Protein AF-A0AA36J8H5-F1 (afdb_monomer_lite)

Secondary structure (DSSP, 8-state):
------TT----SHHHHHHHHHHHHHHHHHHHHHHHHHHHHHHHHHTTHHHHHHHHHHHHHHHHTT--HHHHHHHHHHH-SS-SSEE-HHHHHHHHHHTT----HHHHHHHHHHH-SS--SSEEHHHHHHHH-HHHHHHHHHHHHHHHHHHHHHHHHHHHHHHHHHHHGGGS----PPP-----

InterPro domains:
  IPR002048 EF-hand domain [PF13499] (71-130)
  IPR002048 EF-hand domain [PS50222] (67-102)
  IPR002048 EF-hand domain [PS50222] (103-138)
  IPR002048 EF-hand domain [SM00054] (71-99)
  IPR002048 EF-hand domain [SM00054] (107-135)
  IPR002048 EF-hand domain [cd00051] (71-132)
  IPR011992 EF-hand domain pair [SSF47473] (70-133)
  IPR013099 Potassium channel domain [PF07885] (1-41)
  IPR018247 EF-Hand 1, calcium-binding site [PS00018] (116-128)
  IPR028325 Voltage-gated potassium channel [PTHR11537] (1-49)

Foldseek 3Di:
DPPPDPVPDDDPDPVVVVVVVVVVVVVVVVVCPVVVVVVVVVVVVVVCVLLVVLLVLVLVLCVVVVPDLVNVVVLQVVLPPVPPQWAALVSQVVSCVVSVSPDDPVSSVSNQVSLPPPPPRIHHSLSVCCSNPVPVCVVVVVVVVVVVVVVVVVVVVVVVVVVVVVVVVVPPPPDDDDDDDDDD

Organism: NCBI:txid2562239

Radius of gyration: 35.6 Å; chains: 1; bounding box: 58×70×131 Å

pLDDT: mean 78.44, std 10.78, range [48.62, 92.94]

Structure (mmCIF, N/CA/C/O backbone):
data_AF-A0AA36J8H5-F1
#
_entry.id   AF-A0AA36J8H5-F1
#
loop_
_atom_site.group_PDB
_atom_site.id
_atom_site.type_symbol
_atom_site.label_atom_id
_atom_site.label_alt_id
_atom_site.label_comp_id
_atom_site.label_asym_id
_atom_site.label_entity_id
_atom_site.label_seq_id
_atom_site.pdbx_PDB_ins_code
_atom_site.Cartn_x
_atom_site.Cartn_y
_atom_site.Cartn_z
_atom_site.occupancy
_atom_site.B_iso_or_equiv
_atom_site.auth_seq_id
_atom_site.auth_comp_id
_atom_site.auth_asym_id
_atom_site.auth_atom_id
_atom_site.pdbx_PDB_model_num
ATOM 1 N N . MET A 1 1 ? 20.822 10.492 -32.073 1.00 53.84 1 MET A N 1
ATOM 2 C CA . MET A 1 1 ? 20.488 9.780 -33.322 1.00 53.84 1 MET A CA 1
ATOM 3 C C . MET A 1 1 ? 19.054 9.295 -33.230 1.00 53.84 1 MET A C 1
ATOM 5 O O . MET A 1 1 ? 18.809 8.238 -32.669 1.00 53.84 1 MET A O 1
ATOM 9 N N . THR A 1 2 ? 18.095 10.079 -33.715 1.00 48.62 2 THR A N 1
ATOM 10 C CA . THR A 1 2 ? 16.806 9.511 -34.112 1.00 48.62 2 THR A CA 1
ATOM 11 C C . THR A 1 2 ? 17.078 8.820 -35.443 1.00 48.62 2 THR A C 1
ATOM 13 O O . THR A 1 2 ? 17.560 9.449 -36.380 1.00 48.62 2 THR A O 1
ATOM 16 N N . THR A 1 3 ? 16.890 7.508 -35.517 1.00 56.59 3 THR A N 1
ATOM 17 C CA . THR A 1 3 ? 17.157 6.675 -36.703 1.00 56.59 3 THR A CA 1
ATOM 18 C C . THR A 1 3 ? 16.138 6.917 -37.823 1.00 56.59 3 THR A C 1
ATOM 20 O O . THR A 1 3 ? 15.682 5.988 -38.482 1.00 56.59 3 THR A O 1
ATOM 23 N N . VAL A 1 4 ? 15.758 8.174 -38.049 1.00 53.22 4 VAL A N 1
ATOM 24 C CA . VAL A 1 4 ? 14.990 8.588 -39.218 1.00 53.22 4 VAL A CA 1
ATOM 25 C C . VAL A 1 4 ? 16.007 8.734 -40.346 1.00 53.22 4 VAL A C 1
ATOM 27 O O . VAL A 1 4 ? 16.662 9.763 -40.497 1.00 53.22 4 VAL A O 1
ATOM 30 N N . GLY A 1 5 ? 16.251 7.620 -41.034 1.00 59.31 5 GLY A N 1
ATOM 31 C CA . GLY A 1 5 ? 17.253 7.515 -42.084 1.00 59.31 5 GLY A CA 1
ATOM 32 C C . GLY A 1 5 ? 16.836 8.275 -43.336 1.00 59.31 5 GLY A C 1
ATOM 33 O O . GLY A 1 5 ? 15.801 7.980 -43.925 1.00 59.31 5 GLY A O 1
ATOM 34 N N . TYR A 1 6 ? 17.681 9.198 -43.783 1.00 59.31 6 TYR A N 1
ATOM 35 C CA . TYR A 1 6 ? 17.753 9.529 -45.201 1.00 59.31 6 TYR A CA 1
ATOM 36 C C . TYR A 1 6 ? 18.480 8.353 -45.863 1.00 59.31 6 TYR A C 1
ATOM 38 O O . TYR A 1 6 ? 19.703 8.245 -45.770 1.00 59.31 6 TYR A O 1
ATOM 46 N N . GLY A 1 7 ? 17.717 7.410 -46.421 1.00 65.69 7 GLY A N 1
ATOM 47 C CA . GLY A 1 7 ? 18.174 6.126 -46.978 1.00 65.69 7 GLY A CA 1
ATOM 48 C C . GLY A 1 7 ? 19.038 6.233 -48.239 1.00 65.69 7 GLY A C 1
ATOM 49 O O . GLY A 1 7 ? 19.196 5.255 -48.966 1.00 65.69 7 GLY A O 1
ATOM 50 N N . ASP A 1 8 ? 19.608 7.407 -48.491 1.00 71.50 8 ASP A N 1
ATOM 51 C CA . ASP A 1 8 ? 20.133 7.805 -49.792 1.00 71.50 8 ASP A CA 1
ATOM 52 C C . ASP A 1 8 ? 21.667 7.940 -49.758 1.00 71.50 8 ASP A C 1
ATOM 54 O O . ASP A 1 8 ? 22.326 7.974 -50.798 1.00 71.50 8 ASP A O 1
ATOM 58 N N . PHE A 1 9 ? 22.262 7.986 -48.559 1.00 71.56 9 PHE A N 1
ATOM 59 C CA . PHE A 1 9 ? 23.700 8.168 -48.360 1.00 71.56 9 PHE A CA 1
ATOM 60 C C . PHE A 1 9 ? 24.367 6.871 -47.896 1.00 71.56 9 PHE A C 1
ATOM 62 O O . PHE A 1 9 ? 24.278 6.482 -46.733 1.00 71.56 9 PHE A O 1
ATOM 69 N N . VAL A 1 10 ? 25.096 6.225 -48.810 1.00 78.88 10 VAL A N 1
ATOM 70 C CA . VAL A 1 10 ? 25.953 5.064 -48.525 1.00 78.88 10 VAL A CA 1
ATOM 71 C C . VAL A 1 10 ? 27.422 5.407 -48.799 1.00 78.88 10 VAL A C 1
ATOM 73 O O . VAL A 1 10 ? 27.730 5.992 -49.844 1.00 78.88 10 VAL A O 1
ATOM 76 N N . PRO A 1 11 ? 28.362 5.069 -47.896 1.00 82.31 11 PRO A N 1
ATOM 77 C CA . PRO A 1 11 ? 29.775 5.328 -48.135 1.00 82.31 11 PRO A CA 1
ATOM 78 C C . PRO A 1 11 ? 30.276 4.479 -49.310 1.00 82.31 11 PRO A C 1
ATOM 80 O O . PRO A 1 11 ? 30.074 3.269 -49.371 1.00 82.31 11 PRO A O 1
ATOM 83 N N . ARG A 1 12 ? 30.950 5.117 -50.270 1.00 85.12 12 ARG A N 1
ATOM 84 C CA . ARG A 1 12 ? 31.557 4.433 -51.428 1.00 85.12 12 ARG A CA 1
ATOM 85 C C . ARG A 1 12 ? 33.021 4.045 -51.189 1.00 85.12 12 ARG A C 1
ATOM 87 O O . ARG A 1 12 ? 33.557 3.232 -51.931 1.00 85.12 12 ARG A O 1
ATOM 94 N N . THR A 1 13 ? 33.669 4.610 -50.168 1.00 92.94 13 THR A N 1
ATOM 95 C CA . THR A 1 13 ? 35.090 4.393 -49.849 1.00 92.94 13 THR A CA 1
ATOM 96 C C . THR A 1 13 ? 35.259 3.505 -48.618 1.00 92.94 13 THR A C 1
ATOM 98 O O . THR A 1 13 ? 34.471 3.587 -47.676 1.00 92.94 13 THR A O 1
ATOM 101 N N . ALA A 1 14 ? 36.327 2.699 -48.586 1.00 85.50 14 ALA A N 1
ATOM 102 C CA . ALA A 1 14 ? 36.644 1.831 -47.446 1.00 85.50 14 ALA A CA 1
ATOM 103 C C . ALA A 1 14 ? 36.767 2.615 -46.121 1.00 85.50 14 ALA A C 1
ATOM 105 O O . ALA A 1 14 ? 36.246 2.185 -45.096 1.00 85.50 14 ALA A O 1
ATOM 106 N N . GLY A 1 15 ? 37.370 3.810 -46.151 1.00 90.19 15 GLY A N 1
ATOM 107 C CA . GLY A 1 15 ? 37.465 4.687 -44.976 1.00 90.19 15 GLY A CA 1
ATOM 108 C C . GLY A 1 15 ? 36.112 5.220 -44.489 1.00 90.19 15 GLY A C 1
ATOM 109 O O . GLY A 1 15 ? 35.909 5.368 -43.287 1.00 90.19 15 GLY A O 1
ATOM 110 N N . GLY A 1 16 ? 35.156 5.443 -45.398 1.00 87.75 16 GLY A N 1
ATOM 111 C CA . GLY A 1 16 ? 33.804 5.875 -45.041 1.00 87.75 16 GLY A CA 1
ATOM 112 C C . GLY A 1 16 ? 33.052 4.828 -44.218 1.00 87.75 16 GLY A C 1
ATOM 113 O O . GLY A 1 16 ? 32.397 5.182 -43.241 1.00 87.75 16 GLY A O 1
ATOM 114 N N . TYR A 1 17 ? 33.207 3.540 -44.543 1.00 86.75 17 TYR A N 1
ATOM 115 C CA . TYR A 1 17 ? 32.623 2.455 -43.747 1.00 86.75 17 TYR A CA 1
ATOM 116 C C . TYR A 1 17 ? 33.163 2.436 -42.315 1.00 86.75 17 TYR A C 1
ATOM 118 O O . TYR A 1 17 ? 32.381 2.298 -41.378 1.00 86.75 17 TYR A O 1
ATOM 126 N N . ILE A 1 18 ? 34.470 2.640 -42.125 1.00 91.44 18 ILE A N 1
ATOM 127 C CA . ILE A 1 18 ? 35.090 2.670 -40.790 1.00 91.44 18 ILE A CA 1
ATOM 128 C C . ILE A 1 18 ? 34.518 3.825 -39.956 1.00 91.44 18 ILE A C 1
ATOM 130 O O . ILE A 1 18 ? 34.097 3.621 -38.819 1.00 91.44 18 ILE A O 1
ATOM 134 N N . ILE A 1 19 ? 34.436 5.025 -40.537 1.00 88.56 19 ILE A N 1
ATOM 135 C CA . ILE A 1 19 ? 33.924 6.219 -39.850 1.00 88.56 19 ILE A CA 1
ATOM 136 C C . ILE A 1 19 ? 32.446 6.051 -39.479 1.00 88.56 19 ILE A C 1
ATOM 138 O O . ILE A 1 19 ? 32.071 6.331 -38.342 1.00 88.56 19 ILE A O 1
ATOM 142 N N . VAL A 1 20 ? 31.613 5.557 -40.402 1.00 85.38 20 VAL A N 1
ATOM 143 C CA . VAL A 1 20 ? 30.185 5.313 -40.137 1.00 85.38 20 VAL A CA 1
ATOM 144 C C . VAL A 1 20 ? 30.015 4.267 -39.036 1.00 85.38 20 VAL A C 1
ATOM 146 O O . VAL A 1 20 ? 29.224 4.481 -38.122 1.00 85.38 20 VAL A O 1
ATOM 149 N N . SER A 1 21 ? 30.810 3.194 -39.050 1.00 87.31 21 SER A N 1
ATOM 150 C CA . SER A 1 21 ? 30.781 2.159 -38.006 1.00 87.31 21 SER A CA 1
ATOM 151 C C . SER A 1 21 ? 31.051 2.751 -36.619 1.00 87.31 21 SER A C 1
ATOM 153 O O . SER A 1 21 ? 30.274 2.545 -35.687 1.00 87.31 21 SER A O 1
ATOM 155 N N . ILE A 1 22 ? 32.101 3.568 -36.491 1.00 89.75 22 ILE A N 1
ATOM 156 C CA . ILE A 1 22 ? 32.456 4.231 -35.228 1.00 89.75 22 ILE A CA 1
ATOM 157 C C . ILE A 1 22 ? 31.359 5.213 -34.801 1.00 89.75 22 ILE A C 1
ATOM 159 O O . ILE A 1 22 ? 30.925 5.193 -33.650 1.00 89.75 22 ILE A O 1
ATOM 163 N N . LEU A 1 23 ? 30.863 6.038 -35.726 1.00 85.38 23 LEU A N 1
ATOM 164 C CA . LEU A 1 23 ? 29.825 7.032 -35.452 1.00 85.38 23 LEU A CA 1
ATOM 165 C C . LEU A 1 23 ? 28.519 6.379 -34.974 1.00 85.38 23 LEU A C 1
ATOM 167 O O . LEU A 1 23 ? 27.884 6.876 -34.040 1.00 85.38 23 LEU A O 1
ATOM 171 N N . THR A 1 24 ? 28.126 5.258 -35.587 1.00 87.12 24 THR A N 1
ATOM 172 C CA . THR A 1 24 ? 26.937 4.497 -35.174 1.00 87.12 24 THR A CA 1
ATOM 173 C C . THR A 1 24 ? 27.092 3.912 -33.774 1.00 87.12 24 THR A C 1
ATOM 175 O O . THR A 1 24 ? 26.167 4.024 -32.969 1.00 87.12 24 THR A O 1
ATOM 178 N N . LEU A 1 25 ? 28.275 3.384 -33.441 1.00 89.12 25 LEU A N 1
ATOM 179 C CA . LEU A 1 25 ? 28.560 2.817 -32.125 1.00 89.12 25 LEU A CA 1
ATOM 180 C C . LEU A 1 25 ? 28.547 3.894 -31.030 1.00 89.12 25 LEU A C 1
ATOM 182 O O . LEU A 1 25 ? 27.864 3.745 -30.019 1.00 89.12 25 LEU A O 1
ATOM 186 N N . VAL A 1 26 ? 29.231 5.020 -31.255 1.00 88.81 26 VAL A N 1
ATOM 187 C CA . VAL A 1 26 ? 29.261 6.153 -30.313 1.00 88.81 26 VAL A CA 1
ATOM 188 C C . VAL A 1 26 ? 27.862 6.739 -30.109 1.00 88.81 26 VAL A C 1
ATOM 190 O O . VAL A 1 26 ? 27.473 7.052 -28.984 1.00 88.81 26 VAL A O 1
ATOM 193 N N . SER A 1 27 ? 27.068 6.835 -31.176 1.00 87.00 27 SER A N 1
ATOM 194 C CA . SER A 1 27 ? 25.695 7.338 -31.094 1.00 87.00 27 SER A CA 1
ATOM 195 C C . SER A 1 27 ? 24.765 6.417 -30.304 1.00 87.00 27 SER A C 1
ATOM 197 O O . SER A 1 27 ? 23.916 6.910 -29.560 1.00 87.00 27 SER A O 1
ATOM 199 N N . ALA A 1 28 ? 24.918 5.097 -30.446 1.00 85.81 28 ALA A N 1
ATOM 200 C CA . ALA A 1 28 ? 24.171 4.120 -29.659 1.00 85.81 28 ALA A CA 1
ATOM 201 C C . ALA A 1 28 ? 24.525 4.215 -28.166 1.00 85.81 28 ALA A C 1
ATOM 203 O O . ALA A 1 28 ? 23.631 4.245 -27.321 1.00 85.81 28 ALA A O 1
ATOM 204 N N . LEU A 1 29 ? 25.815 4.356 -27.840 1.00 87.44 29 LEU A N 1
ATOM 205 C CA . LEU A 1 29 ? 26.282 4.510 -26.457 1.00 87.44 29 LEU A CA 1
ATOM 206 C C . LEU A 1 29 ? 25.788 5.811 -25.811 1.00 87.44 29 LEU A C 1
ATOM 208 O O . LEU A 1 29 ? 25.402 5.815 -24.643 1.00 87.44 29 LEU A O 1
ATOM 212 N N . PHE A 1 30 ? 25.730 6.902 -26.577 1.00 88.38 30 PHE A N 1
ATOM 213 C CA . PHE A 1 30 ? 25.221 8.181 -26.084 1.00 88.38 30 PHE A CA 1
ATOM 214 C C . PHE A 1 30 ? 23.727 8.130 -25.728 1.00 88.38 30 PHE A C 1
ATOM 216 O O . PHE A 1 30 ? 23.312 8.748 -24.755 1.00 88.38 30 PHE A O 1
ATOM 223 N N . VAL A 1 31 ? 22.912 7.377 -26.478 1.00 89.50 31 VAL A N 1
ATOM 224 C CA . VAL A 1 31 ? 21.487 7.173 -26.147 1.00 89.50 31 VAL A CA 1
ATOM 225 C C . VAL A 1 31 ? 21.320 6.205 -24.968 1.00 89.50 31 VAL A C 1
ATOM 227 O O . VAL A 1 31 ? 20.390 6.360 -24.179 1.00 89.50 31 VAL A O 1
ATOM 230 N N . ALA A 1 32 ? 22.231 5.244 -24.801 1.00 87.25 32 ALA A N 1
ATOM 231 C CA . ALA A 1 32 ? 22.156 4.253 -23.731 1.00 87.25 32 ALA A CA 1
ATOM 232 C C . ALA A 1 32 ? 22.311 4.857 -22.323 1.00 87.25 32 ALA A C 1
ATOM 234 O O . ALA A 1 32 ? 21.629 4.413 -21.402 1.00 87.25 32 ALA A O 1
ATOM 235 N N . MET A 1 33 ? 23.156 5.880 -22.139 1.00 88.44 33 MET A N 1
ATOM 236 C CA . MET A 1 33 ? 23.407 6.459 -20.810 1.00 88.44 33 MET A CA 1
ATOM 237 C C . MET A 1 33 ? 22.164 7.153 -20.208 1.00 88.44 33 MET A C 1
ATOM 239 O O . MET A 1 33 ? 21.777 6.784 -19.099 1.00 88.44 33 MET A O 1
ATOM 243 N N . PRO A 1 34 ? 21.473 8.087 -20.893 1.00 89.75 34 PRO A N 1
ATOM 244 C CA . PRO A 1 34 ? 20.260 8.706 -20.357 1.00 89.75 34 PRO A CA 1
ATOM 245 C C . PRO A 1 34 ? 19.118 7.705 -20.175 1.00 89.75 34 PRO A C 1
ATOM 247 O O . PRO A 1 34 ? 18.421 7.762 -19.169 1.00 89.75 34 PRO A O 1
ATOM 250 N N . VAL A 1 35 ? 18.940 6.765 -21.113 1.00 87.25 35 VAL A N 1
ATOM 251 C CA . VAL A 1 35 ? 17.892 5.734 -21.018 1.00 87.25 35 VAL A CA 1
ATOM 252 C C . VAL A 1 35 ? 18.147 4.799 -19.834 1.00 87.25 35 VAL A C 1
ATOM 254 O O . VAL A 1 35 ? 17.207 4.460 -19.122 1.00 87.25 35 VAL A O 1
ATOM 257 N N . GLY A 1 36 ? 19.407 4.432 -19.578 1.00 86.19 36 GLY A N 1
ATOM 258 C CA . GLY A 1 36 ? 19.795 3.633 -18.415 1.00 86.19 36 GLY A CA 1
ATOM 259 C C . GLY A 1 36 ? 19.550 4.357 -17.090 1.00 86.19 36 GLY A C 1
ATOM 260 O O . GLY A 1 36 ? 18.973 3.769 -16.179 1.00 86.19 36 GLY A O 1
ATOM 261 N N . ILE A 1 37 ? 19.912 5.643 -17.003 1.00 86.75 37 ILE A N 1
ATOM 262 C CA . ILE A 1 37 ? 19.645 6.480 -15.820 1.00 86.75 37 ILE A CA 1
ATOM 263 C C . ILE A 1 37 ? 18.132 6.598 -15.581 1.00 86.75 37 ILE A C 1
ATOM 265 O O . ILE A 1 37 ? 17.665 6.332 -14.480 1.00 86.75 37 ILE A O 1
ATOM 269 N N . ILE A 1 38 ? 17.347 6.914 -16.616 1.00 90.88 38 ILE A N 1
ATOM 270 C CA . ILE A 1 38 ? 15.880 7.004 -16.514 1.00 90.88 38 ILE A CA 1
ATOM 271 C C . ILE A 1 38 ? 15.271 5.653 -16.112 1.00 90.88 38 ILE A C 1
ATOM 273 O O . ILE A 1 38 ? 14.351 5.615 -15.300 1.00 90.88 38 ILE A O 1
ATOM 277 N N . GLY A 1 39 ? 15.782 4.543 -16.649 1.00 87.12 39 GLY A N 1
ATOM 278 C CA . GLY A 1 39 ? 15.332 3.196 -16.298 1.00 87.12 39 GLY A CA 1
ATOM 279 C C . GLY A 1 39 ? 15.595 2.843 -14.833 1.00 87.12 39 GLY A C 1
ATOM 280 O O . GLY A 1 39 ? 14.723 2.270 -14.181 1.00 87.12 39 GLY A O 1
ATOM 281 N N . HIS A 1 40 ? 16.758 3.222 -14.299 1.00 84.19 40 HIS A N 1
ATOM 282 C CA . HIS A 1 40 ? 17.088 3.047 -12.885 1.00 84.19 40 HIS A CA 1
ATOM 283 C C . HIS A 1 40 ? 16.134 3.842 -11.987 1.00 84.19 40 HIS A C 1
ATOM 285 O O . HIS A 1 40 ? 15.480 3.256 -11.128 1.00 84.19 40 HIS A O 1
ATOM 291 N N . GLU A 1 41 ? 15.972 5.142 -12.244 1.00 81.25 41 GLU A N 1
ATOM 292 C CA . GLU A 1 41 ? 15.067 6.001 -11.468 1.00 81.25 41 GLU A CA 1
ATOM 293 C C . GLU A 1 41 ? 13.611 5.530 -11.553 1.00 81.25 41 GLU A C 1
ATOM 295 O O . GLU A 1 41 ? 12.903 5.480 -10.549 1.00 81.25 41 GLU A O 1
ATOM 300 N N . PHE A 1 42 ? 13.161 5.103 -12.736 1.00 80.50 42 PHE A N 1
ATOM 301 C CA . PHE A 1 42 ? 11.837 4.509 -12.896 1.00 80.50 42 PHE A CA 1
ATOM 302 C C . PHE A 1 42 ? 11.685 3.234 -12.065 1.00 80.50 42 PHE A C 1
ATOM 304 O O . PHE A 1 42 ? 10.658 3.058 -11.418 1.00 80.50 42 PHE A O 1
ATOM 311 N N . THR A 1 43 ? 12.696 2.363 -12.050 1.00 76.25 43 THR A N 1
ATOM 312 C CA . THR A 1 43 ? 12.680 1.121 -11.263 1.00 76.25 43 THR A CA 1
ATOM 313 C C . THR A 1 43 ? 12.607 1.421 -9.766 1.00 76.25 43 THR A C 1
ATOM 315 O O . THR A 1 43 ? 11.784 0.827 -9.070 1.00 76.25 43 THR A O 1
ATOM 318 N N . LEU A 1 44 ? 13.385 2.400 -9.289 1.00 74.50 44 LEU A N 1
ATOM 319 C CA . LEU A 1 44 ? 13.326 2.872 -7.904 1.00 74.50 44 LEU A CA 1
ATOM 320 C C . LEU A 1 44 ? 11.934 3.408 -7.546 1.00 74.50 44 LEU A C 1
ATOM 322 O O . LEU A 1 44 ? 11.377 3.052 -6.510 1.00 74.50 44 LEU A O 1
ATOM 326 N N . CYS A 1 45 ? 11.332 4.224 -8.416 1.00 67.75 45 CYS A N 1
ATOM 327 C CA . CYS A 1 45 ? 9.977 4.733 -8.204 1.00 67.75 45 CYS A CA 1
ATOM 328 C C . CYS A 1 45 ? 8.902 3.639 -8.309 1.00 67.75 45 CYS A C 1
ATOM 330 O O . CYS A 1 45 ? 7.858 3.733 -7.660 1.00 67.75 45 CYS A O 1
ATOM 332 N N . TRP A 1 46 ? 9.121 2.613 -9.132 1.00 64.06 46 TRP A N 1
ATOM 333 C CA . TRP A 1 46 ? 8.161 1.531 -9.338 1.00 64.06 46 TRP A CA 1
ATOM 334 C C . TRP A 1 46 ? 8.105 0.567 -8.151 1.00 64.06 46 TRP A C 1
ATOM 336 O O . TRP A 1 46 ? 7.034 0.041 -7.859 1.00 64.06 46 TRP A O 1
ATOM 346 N N . GLN A 1 47 ? 9.202 0.416 -7.406 1.00 62.31 47 GLN A N 1
ATOM 347 C CA . GLN A 1 47 ? 9.291 -0.482 -6.250 1.00 62.31 47 GLN A CA 1
ATOM 348 C C . GLN A 1 47 ? 8.280 -0.152 -5.127 1.00 62.31 47 GLN A C 1
ATOM 350 O O . GLN A 1 47 ? 7.892 -1.039 -4.373 1.00 62.31 47 GLN A O 1
ATOM 355 N N . GLY A 1 48 ? 7.784 1.091 -5.045 1.00 62.81 48 GLY A N 1
ATOM 356 C CA . GLY A 1 48 ? 6.716 1.494 -4.113 1.00 62.81 48 GLY A CA 1
ATOM 357 C C . GLY A 1 48 ? 5.294 1.477 -4.697 1.00 62.81 48 GLY A C 1
ATOM 358 O O . GLY A 1 48 ? 4.318 1.679 -3.974 1.00 62.81 48 GLY A O 1
ATOM 359 N N . ARG A 1 49 ? 5.127 1.257 -6.009 1.00 64.00 49 ARG A N 1
ATOM 360 C CA . ARG A 1 49 ? 3.811 1.336 -6.670 1.00 64.00 49 ARG A CA 1
ATOM 361 C C . ARG A 1 49 ? 2.932 0.125 -6.364 1.00 64.00 49 ARG A C 1
ATOM 363 O O . ARG A 1 49 ? 1.707 0.263 -6.299 1.00 64.00 49 ARG A O 1
ATOM 370 N N . ASP A 1 50 ? 3.544 -1.033 -6.137 1.00 65.44 50 ASP A N 1
ATOM 371 C CA . ASP A 1 50 ? 2.825 -2.265 -5.809 1.00 65.44 50 ASP A CA 1
ATOM 372 C C . ASP A 1 50 ? 2.064 -2.135 -4.483 1.00 65.44 50 ASP A C 1
ATOM 374 O O . ASP A 1 50 ? 0.920 -2.577 -4.388 1.00 65.44 50 ASP A O 1
ATOM 378 N N . GLN A 1 51 ? 2.610 -1.397 -3.514 1.00 70.38 51 GLN A N 1
ATOM 379 C CA . GLN A 1 51 ? 1.966 -1.115 -2.227 1.00 70.38 51 GLN A CA 1
ATOM 380 C C . GLN A 1 51 ? 0.655 -0.323 -2.378 1.00 70.38 51 GLN A C 1
ATOM 382 O O . GLN A 1 51 ? -0.394 -0.721 -1.864 1.00 70.38 51 GLN A O 1
ATOM 387 N N . VAL A 1 52 ? 0.672 0.757 -3.167 1.00 69.94 52 VAL A N 1
ATOM 388 C CA . VAL A 1 52 ? -0.521 1.588 -3.430 1.00 69.94 52 VAL A CA 1
ATOM 389 C C . VAL A 1 52 ? -1.586 0.808 -4.215 1.00 69.94 52 VAL A C 1
ATOM 391 O O . VAL A 1 52 ? -2.795 0.977 -4.016 1.00 69.94 52 VAL A O 1
ATOM 394 N N . LEU A 1 53 ? -1.157 -0.076 -5.117 1.00 75.88 53 LEU A N 1
ATOM 395 C CA . LEU A 1 53 ? -2.066 -0.932 -5.878 1.00 75.88 53 LEU A CA 1
ATOM 396 C C . LEU A 1 53 ? -2.704 -2.012 -5.000 1.00 75.88 53 LEU A C 1
ATOM 398 O O . LEU A 1 53 ? -3.895 -2.292 -5.161 1.00 75.88 53 LEU A O 1
ATOM 402 N N . CYS A 1 54 ? -1.948 -2.579 -4.062 1.00 78.25 54 CYS A N 1
ATOM 403 C CA . CYS A 1 54 ? -2.413 -3.586 -3.116 1.00 78.25 54 CYS A CA 1
ATOM 404 C C . CYS A 1 54 ? -3.578 -3.071 -2.266 1.00 78.25 54 CYS A C 1
ATOM 406 O O . CYS A 1 54 ? -4.675 -3.635 -2.322 1.00 78.25 54 CYS A O 1
ATOM 408 N N . ILE A 1 55 ? -3.403 -1.942 -1.578 1.00 80.69 55 ILE A N 1
ATOM 409 C CA . ILE A 1 55 ? -4.462 -1.359 -0.742 1.00 80.69 55 ILE A CA 1
ATOM 410 C C . ILE A 1 55 ? -5.699 -0.962 -1.558 1.00 80.69 55 ILE A C 1
ATOM 412 O O . ILE A 1 55 ? -6.837 -1.211 -1.155 1.00 80.69 55 ILE A O 1
ATOM 416 N N . THR A 1 56 ? -5.498 -0.440 -2.773 1.00 81.00 56 THR A N 1
ATOM 417 C CA . THR A 1 56 ? -6.602 -0.0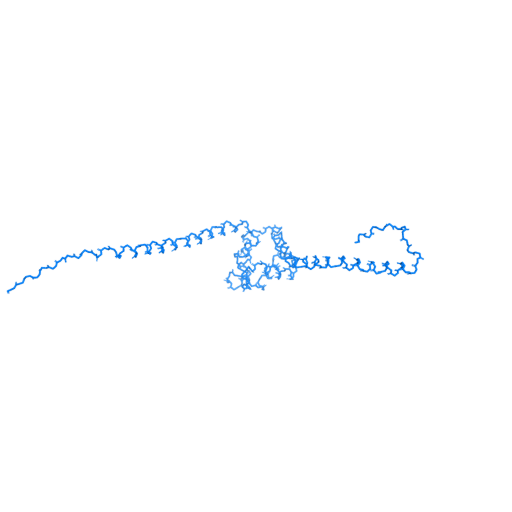96 -3.680 1.00 81.00 56 THR A CA 1
ATOM 418 C C . THR A 1 56 ? -7.408 -1.337 -4.076 1.00 81.00 56 THR A C 1
ATOM 420 O O . THR A 1 56 ? -8.638 -1.273 -4.168 1.00 81.00 56 THR A O 1
ATOM 423 N N . ARG A 1 57 ? -6.742 -2.476 -4.308 1.00 81.81 57 ARG A N 1
ATOM 424 C CA . ARG A 1 57 ? -7.399 -3.756 -4.615 1.00 81.81 57 ARG A CA 1
ATOM 425 C C . ARG A 1 57 ? -8.170 -4.292 -3.416 1.00 81.81 57 ARG A C 1
ATOM 427 O O . ARG A 1 57 ? -9.335 -4.645 -3.589 1.00 81.81 57 ARG A O 1
ATOM 434 N N . ALA A 1 58 ? -7.565 -4.300 -2.230 1.00 79.56 58 ALA A N 1
ATOM 435 C CA . ALA A 1 58 ? -8.227 -4.752 -1.010 1.00 79.56 58 ALA A CA 1
ATOM 436 C C . ALA A 1 58 ? -9.473 -3.914 -0.705 1.00 79.56 58 ALA A C 1
ATOM 438 O O . ALA A 1 58 ? -10.563 -4.464 -0.559 1.00 79.56 58 ALA A O 1
ATOM 439 N N . ARG A 1 59 ? -9.359 -2.581 -0.752 1.00 80.75 59 ARG A N 1
ATOM 440 C CA . ARG A 1 59 ? -10.494 -1.673 -0.547 1.00 80.75 59 ARG A CA 1
ATOM 441 C C . ARG A 1 59 ? -11.609 -1.900 -1.566 1.00 80.75 59 ARG A C 1
ATOM 443 O O . ARG A 1 59 ? -12.776 -1.990 -1.195 1.00 80.75 59 ARG A O 1
ATOM 450 N N . ARG A 1 60 ? -11.274 -2.020 -2.857 1.00 81.75 60 ARG A N 1
ATOM 451 C CA . ARG A 1 60 ? -12.273 -2.316 -3.899 1.00 81.75 60 ARG A CA 1
ATOM 452 C C . ARG A 1 60 ? -12.956 -3.652 -3.675 1.00 81.75 60 ARG A C 1
ATOM 454 O O . ARG A 1 60 ? -14.148 -3.755 -3.939 1.00 81.75 60 ARG A O 1
ATOM 461 N N . ALA A 1 61 ? -12.221 -4.661 -3.225 1.00 80.19 61 ALA A N 1
ATOM 462 C CA . ALA A 1 61 ? -12.822 -5.945 -2.945 1.00 80.19 61 ALA A CA 1
ATOM 463 C C . ALA A 1 61 ? -13.767 -5.866 -1.746 1.00 80.19 61 ALA A C 1
ATOM 465 O O . ALA A 1 61 ? -14.914 -6.272 -1.880 1.00 80.19 61 ALA A O 1
ATOM 466 N N . LEU A 1 62 ? -13.344 -5.263 -0.634 1.00 79.50 62 LEU A N 1
ATOM 467 C CA . LEU A 1 62 ? -14.191 -5.091 0.548 1.00 79.50 62 LEU A CA 1
ATOM 468 C C . LEU A 1 62 ? -15.498 -4.356 0.212 1.00 79.50 62 LEU A C 1
ATOM 470 O O . LEU A 1 62 ? -16.579 -4.828 0.556 1.00 79.50 62 LEU A O 1
ATOM 474 N N . LEU A 1 63 ? -15.414 -3.278 -0.576 1.00 78.75 63 LEU A N 1
ATOM 475 C CA . LEU A 1 63 ? -16.592 -2.554 -1.064 1.00 78.75 63 LEU A CA 1
ATOM 476 C C . LEU A 1 63 ? -17.452 -3.385 -2.027 1.00 78.75 63 LEU A C 1
ATOM 478 O O . LEU A 1 63 ? -18.676 -3.334 -1.947 1.00 78.75 63 LEU A O 1
ATOM 482 N N . LYS A 1 64 ? -16.839 -4.164 -2.929 1.00 79.75 64 LYS A N 1
ATOM 483 C CA . LYS A 1 64 ? -17.561 -5.043 -3.868 1.00 79.75 64 LYS A CA 1
ATOM 484 C C . LYS A 1 64 ? -18.407 -6.083 -3.132 1.00 79.75 64 LYS A C 1
ATOM 486 O O . LYS A 1 64 ? -19.490 -6.418 -3.601 1.00 79.75 64 LYS A O 1
ATOM 491 N N . TRP A 1 65 ? -17.907 -6.594 -2.013 1.00 77.50 65 TRP A N 1
ATOM 492 C CA . TRP A 1 65 ? -18.612 -7.562 -1.175 1.00 77.50 65 TRP A CA 1
ATOM 493 C C . TRP A 1 65 ? -19.604 -6.910 -0.199 1.00 77.50 65 TRP A C 1
ATOM 495 O O . TRP A 1 65 ? -20.347 -7.626 0.463 1.00 77.50 65 TRP A O 1
ATOM 505 N N . GLY A 1 66 ? -19.666 -5.574 -0.146 1.00 80.69 66 GLY A N 1
ATOM 506 C CA . GLY A 1 66 ? -20.609 -4.837 0.695 1.00 80.69 66 GLY A CA 1
ATOM 507 C C . GLY A 1 66 ? -20.219 -4.772 2.171 1.00 80.69 66 GLY A C 1
ATOM 508 O O . GLY A 1 66 ? -21.077 -4.478 2.995 1.00 80.69 66 GLY A O 1
ATOM 509 N N . TYR A 1 67 ? -18.951 -5.029 2.509 1.00 82.06 67 TYR A N 1
ATOM 510 C CA . TYR A 1 67 ? -18.489 -4.951 3.891 1.00 82.06 67 TYR A CA 1
ATOM 511 C C . TYR A 1 67 ? -18.533 -3.509 4.401 1.00 82.06 67 TYR A C 1
ATOM 513 O O . TYR A 1 67 ? -17.907 -2.609 3.832 1.00 82.06 67 TYR A O 1
ATOM 521 N N . THR A 1 68 ? -19.253 -3.301 5.499 1.00 81.81 68 THR A N 1
ATOM 522 C CA . THR A 1 68 ? -19.256 -2.045 6.249 1.00 81.81 68 THR A CA 1
ATOM 523 C C . THR A 1 68 ? -18.168 -2.050 7.327 1.00 81.81 68 THR A C 1
ATOM 525 O O . THR A 1 68 ? -17.613 -3.093 7.676 1.00 81.81 68 THR A O 1
ATOM 528 N N . ALA A 1 69 ? -17.879 -0.883 7.910 1.00 79.75 69 ALA A N 1
ATOM 529 C CA . ALA A 1 69 ? -16.964 -0.760 9.049 1.00 79.75 69 ALA A CA 1
ATOM 530 C C . ALA A 1 69 ? -17.346 -1.668 10.239 1.00 79.75 69 ALA A C 1
ATOM 532 O O . ALA A 1 69 ? -16.477 -2.111 10.992 1.00 79.75 69 ALA A O 1
ATOM 533 N N . GLN A 1 70 ? -18.642 -1.953 10.409 1.00 80.69 70 GLN A N 1
ATOM 534 C CA . GLN A 1 70 ? -19.153 -2.825 11.468 1.00 80.69 70 GLN A CA 1
ATOM 535 C C . GLN A 1 70 ? -18.872 -4.302 11.170 1.00 80.69 70 GLN A C 1
ATOM 537 O O . GLN A 1 70 ? -18.447 -5.029 12.063 1.00 80.69 70 GLN A O 1
ATOM 542 N N . ASP A 1 71 ? -19.031 -4.730 9.916 1.00 84.00 71 ASP A N 1
ATOM 543 C CA . ASP A 1 71 ? -18.743 -6.112 9.511 1.00 84.00 71 ASP A CA 1
ATOM 544 C C . ASP A 1 71 ? -17.251 -6.420 9.623 1.00 84.00 71 ASP A C 1
ATOM 546 O O . ASP A 1 71 ? -16.854 -7.481 10.096 1.00 84.00 71 ASP A O 1
ATOM 550 N N . VAL A 1 72 ? -16.415 -5.455 9.234 1.00 81.94 72 VAL A N 1
ATOM 551 C CA . VAL A 1 72 ? -14.961 -5.544 9.379 1.00 81.94 72 VAL A CA 1
ATOM 552 C C . VAL A 1 72 ? -14.559 -5.652 10.847 1.00 81.94 72 VAL A C 1
ATOM 554 O O . VAL A 1 72 ? -13.674 -6.434 11.170 1.00 81.94 72 VAL A O 1
ATOM 557 N N . ARG A 1 73 ? -15.231 -4.926 11.750 1.00 83.56 73 ARG A N 1
ATOM 558 C CA . ARG A 1 73 ? -15.012 -5.066 13.197 1.00 83.56 73 ARG A CA 1
ATOM 559 C C . ARG A 1 73 ? -15.363 -6.464 13.694 1.00 83.56 73 ARG A C 1
ATOM 561 O O . ARG A 1 73 ? -14.565 -7.056 14.405 1.00 83.56 73 ARG A O 1
ATOM 568 N N . ALA A 1 74 ? -16.520 -6.994 13.304 1.00 85.44 74 ALA A N 1
ATOM 569 C CA . ALA A 1 74 ? -16.925 -8.338 13.704 1.00 85.44 74 ALA A CA 1
ATOM 570 C C . ALA A 1 74 ? -15.964 -9.413 13.166 1.00 85.44 74 ALA A C 1
ATOM 572 O O . ALA A 1 74 ? -15.684 -10.389 13.852 1.00 85.44 74 ALA A O 1
ATOM 573 N N . LEU A 1 75 ? -15.437 -9.225 11.952 1.00 85.25 75 LEU A N 1
ATOM 574 C CA . LEU A 1 75 ? -14.413 -10.095 11.373 1.00 85.25 75 LEU A CA 1
ATOM 575 C C . LEU A 1 75 ? -13.082 -9.995 12.119 1.00 85.25 75 LEU A C 1
ATOM 577 O O . LEU A 1 75 ? -12.455 -11.021 12.350 1.00 85.25 75 LEU A O 1
ATOM 581 N N . PHE A 1 76 ? -12.677 -8.787 12.511 1.00 85.25 76 PHE A N 1
ATOM 582 C CA . PHE A 1 76 ? -11.474 -8.567 13.310 1.00 85.25 76 PHE A CA 1
ATOM 583 C C . PHE A 1 76 ? -11.587 -9.313 14.645 1.00 85.25 76 PHE A C 1
ATOM 585 O O . PHE A 1 76 ? -10.764 -10.169 14.925 1.00 85.25 76 PHE A O 1
ATOM 592 N N . GLU A 1 77 ? -12.676 -9.102 15.391 1.00 86.12 77 GLU A N 1
ATOM 593 C CA . GLU A 1 77 ? -12.945 -9.784 16.670 1.00 86.12 77 GLU A CA 1
ATOM 594 C C . GLU A 1 77 ? -13.111 -11.310 16.537 1.00 86.12 77 GLU A C 1
ATOM 596 O O . GLU A 1 77 ? -12.953 -12.041 17.512 1.00 86.12 77 GLU A O 1
ATOM 601 N N . TYR A 1 78 ? -13.486 -11.802 15.352 1.00 86.62 78 TYR A N 1
ATOM 602 C CA . TYR A 1 78 ? -13.619 -13.235 15.089 1.00 86.62 78 TYR A CA 1
ATOM 603 C C . TYR A 1 78 ? -12.267 -13.916 14.855 1.00 86.62 78 TYR A C 1
ATOM 605 O O . TYR A 1 78 ? -12.117 -15.091 15.191 1.00 86.62 78 TYR A O 1
ATOM 613 N N . VAL A 1 79 ? -11.325 -13.212 14.226 1.00 87.12 79 VAL A N 1
ATOM 614 C CA . VAL A 1 79 ? -10.020 -13.768 13.851 1.00 87.12 79 VAL A CA 1
ATOM 615 C C . VAL A 1 79 ? -8.962 -13.527 14.922 1.00 87.12 79 VAL A C 1
ATOM 617 O O . VAL A 1 79 ? -8.118 -14.398 15.092 1.00 87.12 79 VAL A O 1
ATOM 620 N N . ASP A 1 80 ? -9.065 -12.409 15.642 1.00 86.25 80 ASP A N 1
ATOM 621 C CA . ASP A 1 80 ? -8.266 -12.056 16.819 1.00 86.25 80 ASP A CA 1
ATOM 622 C C . ASP A 1 80 ? -8.474 -13.108 17.928 1.00 86.25 80 ASP A C 1
ATOM 624 O O . ASP A 1 80 ? -9.446 -13.085 18.700 1.00 86.25 80 ASP A O 1
ATOM 628 N N . ALA A 1 81 ? -7.610 -14.125 17.921 1.00 82.50 81 ALA A N 1
ATOM 629 C CA . ALA A 1 81 ? -7.773 -15.322 18.734 1.00 82.50 81 ALA A CA 1
ATOM 630 C C . ALA A 1 81 ? -7.263 -15.100 20.159 1.00 82.50 81 ALA A C 1
ATOM 632 O O . ALA A 1 81 ? -7.801 -15.684 21.111 1.00 82.50 81 ALA A O 1
ATOM 633 N N . ASP A 1 82 ? -6.234 -14.268 20.303 1.00 84.94 82 ASP A N 1
ATOM 634 C CA . ASP A 1 82 ? -5.632 -13.912 21.582 1.00 84.94 82 ASP A CA 1
ATOM 635 C C . ASP A 1 82 ? -6.268 -12.665 22.229 1.00 84.94 82 ASP A C 1
ATOM 637 O O . ASP A 1 82 ? -6.109 -12.462 23.439 1.00 84.94 82 ASP A O 1
ATOM 641 N N . ARG A 1 83 ? -7.118 -11.941 21.486 1.00 83.88 83 ARG A N 1
ATOM 642 C CA . ARG A 1 83 ? -7.855 -10.743 21.914 1.00 83.88 83 ARG A CA 1
ATOM 643 C C . ARG A 1 83 ? -6.934 -9.607 22.321 1.00 83.88 83 ARG A C 1
ATOM 645 O O . ARG A 1 83 ? -7.266 -8.849 23.245 1.00 83.88 83 ARG A O 1
ATOM 652 N N . ASP A 1 84 ? -5.788 -9.495 21.663 1.00 86.94 84 ASP A N 1
ATOM 653 C CA . ASP A 1 84 ? -4.854 -8.400 21.885 1.00 86.94 84 ASP A CA 1
ATOM 654 C C . ASP A 1 84 ? -5.284 -7.099 21.170 1.00 86.94 84 ASP A C 1
ATOM 656 O O . ASP A 1 84 ? -4.739 -6.031 21.460 1.00 86.94 84 ASP A O 1
ATOM 660 N N . ALA A 1 85 ? -6.364 -7.158 20.374 1.00 84.00 85 ALA A N 1
ATOM 661 C CA . ALA A 1 85 ? -6.898 -6.076 19.543 1.00 84.00 85 ALA A CA 1
ATOM 662 C C . ALA A 1 85 ? -5.965 -5.638 18.399 1.00 84.00 85 ALA A C 1
ATOM 664 O O . ALA A 1 85 ? -6.198 -4.594 17.765 1.00 84.00 85 ALA A O 1
ATOM 665 N N . CYS A 1 86 ? -4.977 -6.473 18.105 1.00 89.00 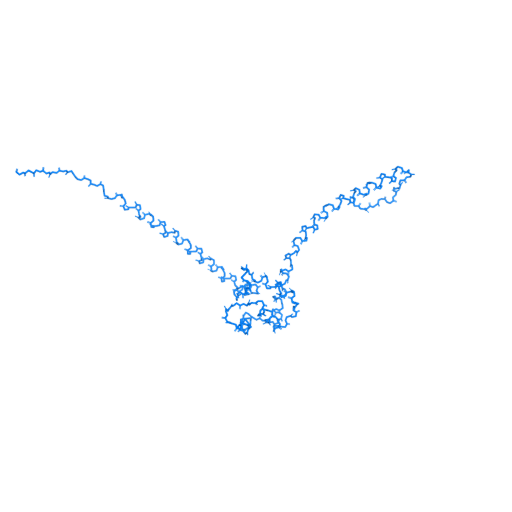86 CYS A N 1
ATOM 666 C CA . CYS A 1 86 ? -4.087 -6.417 16.969 1.00 89.00 86 CYS A CA 1
ATOM 667 C C . CYS A 1 86 ? -4.344 -7.646 16.078 1.00 89.00 86 CYS A C 1
ATOM 669 O O . CYS A 1 86 ? -5.111 -8.541 16.414 1.00 89.00 86 CYS A O 1
ATOM 671 N N . LEU A 1 87 ? -3.774 -7.659 14.876 1.00 89.69 87 LEU A N 1
ATOM 672 C CA . LEU A 1 87 ? -3.709 -8.868 14.057 1.00 89.69 87 LEU A CA 1
ATOM 673 C C . LEU A 1 87 ? -2.262 -9.147 13.715 1.00 89.69 87 LEU A C 1
ATOM 675 O O . LEU A 1 87 ? -1.601 -8.322 13.075 1.00 89.69 87 LEU A O 1
ATOM 679 N N . ASP A 1 88 ? -1.785 -10.327 14.083 1.00 90.06 88 ASP A N 1
ATOM 680 C CA . ASP A 1 88 ? -0.500 -10.802 13.598 1.00 90.06 88 ASP A CA 1
ATOM 681 C C . ASP A 1 88 ? -0.579 -11.238 12.119 1.00 90.06 88 ASP A C 1
ATOM 683 O O . ASP A 1 88 ? -1.631 -11.234 11.469 1.00 90.06 88 ASP A O 1
ATOM 687 N N . MET A 1 89 ? 0.561 -11.612 11.537 1.00 86.88 89 MET A N 1
ATOM 688 C CA . MET A 1 89 ? 0.616 -12.026 10.132 1.00 86.88 89 MET A CA 1
ATOM 689 C C . MET A 1 89 ? -0.243 -13.271 9.831 1.00 86.88 89 MET A C 1
ATOM 691 O O . MET A 1 89 ? -0.796 -13.392 8.733 1.00 86.88 89 MET A O 1
ATOM 695 N N . ALA A 1 90 ? -0.337 -14.220 10.765 1.00 88.38 90 ALA A N 1
ATOM 696 C CA . ALA A 1 90 ? -1.087 -15.459 10.579 1.00 88.38 90 ALA A CA 1
ATOM 697 C C . ALA A 1 90 ? -2.599 -15.206 10.664 1.00 88.38 90 ALA A C 1
ATOM 699 O O . ALA A 1 90 ? -3.354 -15.679 9.809 1.00 88.38 90 ALA A O 1
ATOM 700 N N . GLU A 1 91 ? -3.026 -14.409 11.637 1.00 89.62 91 GLU A N 1
ATOM 701 C CA . GLU A 1 91 ? -4.399 -13.952 11.816 1.00 89.62 91 GLU A CA 1
ATOM 702 C C . GLU A 1 91 ? -4.845 -13.098 10.630 1.00 89.62 91 GLU A C 1
ATOM 704 O O . GLU A 1 91 ? -5.886 -13.350 10.023 1.00 89.62 91 GLU A O 1
ATOM 709 N N . PHE A 1 92 ? -4.014 -12.158 10.184 1.00 87.56 92 PHE A N 1
ATOM 710 C CA . PHE A 1 92 ? -4.301 -11.354 9.000 1.00 87.56 92 PHE A CA 1
ATOM 711 C C . PHE A 1 92 ? -4.482 -12.212 7.737 1.00 87.56 92 PHE A C 1
ATOM 713 O O . PHE A 1 92 ? -5.385 -11.976 6.928 1.00 87.56 92 PHE A O 1
ATOM 720 N N . LEU A 1 93 ? -3.666 -13.252 7.560 1.00 86.81 93 LEU A N 1
ATOM 721 C CA . LEU A 1 93 ? -3.805 -14.179 6.439 1.00 86.81 93 LEU A CA 1
ATOM 722 C C . LEU A 1 93 ? -5.128 -14.950 6.508 1.00 86.81 93 LEU A C 1
ATOM 724 O O . LEU A 1 93 ? -5.812 -15.090 5.486 1.00 86.81 93 LEU A O 1
ATOM 728 N N . GLU A 1 94 ? -5.516 -15.406 7.699 1.00 86.62 94 GLU A N 1
ATOM 729 C CA . GLU A 1 94 ? -6.780 -16.106 7.911 1.00 86.62 94 GLU A CA 1
ATOM 730 C C . GLU A 1 94 ? -7.983 -15.186 7.680 1.00 86.62 94 GLU A C 1
ATOM 732 O O . GLU A 1 94 ? -8.936 -15.588 7.010 1.00 86.62 94 GLU A O 1
ATOM 737 N N . LEU A 1 95 ? -7.906 -13.921 8.105 1.00 85.69 95 LEU A N 1
ATOM 738 C CA . LEU A 1 95 ? -8.912 -12.896 7.828 1.00 85.69 95 LEU A CA 1
ATOM 739 C C . LEU A 1 95 ? -9.169 -12.782 6.317 1.00 85.69 95 LEU A C 1
ATOM 741 O O . LEU A 1 95 ? -10.309 -12.900 5.857 1.00 85.69 95 LEU A O 1
ATOM 745 N N . PHE A 1 96 ? -8.118 -12.619 5.509 1.00 81.44 96 PHE A N 1
ATOM 746 C CA . PHE A 1 96 ? -8.251 -12.503 4.050 1.00 81.44 96 PHE A CA 1
ATOM 747 C C . PHE A 1 96 ? -8.713 -13.799 3.377 1.00 81.44 96 PHE A C 1
ATOM 749 O O . PHE A 1 96 ? -9.436 -13.748 2.370 1.00 81.44 96 PHE A O 1
ATOM 756 N N . ARG A 1 97 ? -8.351 -14.957 3.941 1.00 82.69 97 ARG A N 1
ATOM 757 C CA . ARG A 1 97 ? -8.851 -16.265 3.503 1.00 82.69 97 ARG A CA 1
ATOM 758 C C . ARG A 1 97 ? -10.355 -16.386 3.754 1.00 82.69 97 ARG A C 1
ATOM 760 O O . ARG A 1 97 ? -11.095 -16.790 2.852 1.00 82.69 97 ARG A O 1
ATOM 767 N N . GLN A 1 98 ? -10.810 -15.961 4.929 1.00 80.19 98 GLN A N 1
ATOM 768 C CA . GLN A 1 98 ? -12.206 -16.015 5.354 1.00 80.19 98 GLN A CA 1
ATOM 769 C C . GLN A 1 98 ? -13.087 -15.040 4.564 1.00 80.19 98 GLN A C 1
ATOM 771 O O . GLN A 1 98 ? -14.194 -15.394 4.159 1.00 80.19 98 GLN A O 1
ATOM 776 N N . MET A 1 99 ? -12.563 -13.853 4.245 1.00 74.19 99 MET A N 1
ATOM 777 C CA . MET A 1 99 ? -13.239 -12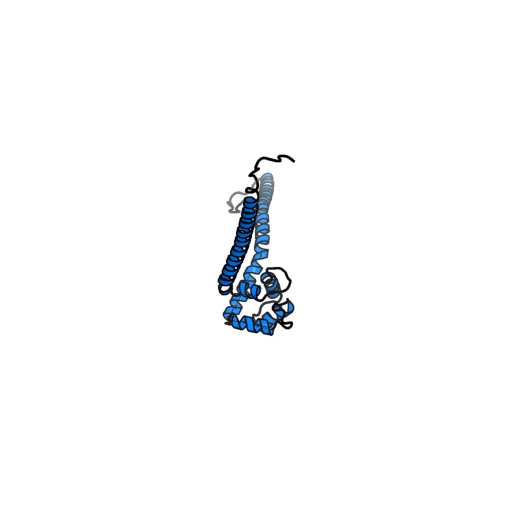.862 3.400 1.00 74.19 99 MET A CA 1
ATOM 778 C C . MET A 1 99 ? -13.334 -13.280 1.918 1.00 74.19 99 MET A C 1
ATOM 780 O O . MET A 1 99 ? -13.972 -12.590 1.124 1.00 74.19 99 MET A O 1
ATOM 784 N N . ARG A 1 100 ? -12.706 -14.401 1.513 1.00 73.06 100 ARG A N 1
ATOM 785 C CA . ARG A 1 100 ? -12.721 -14.955 0.140 1.00 73.06 100 ARG A CA 1
ATOM 786 C C . ARG A 1 100 ? -12.389 -13.927 -0.947 1.00 73.06 100 ARG A C 1
ATOM 788 O O . ARG A 1 100 ? -12.908 -13.980 -2.062 1.00 73.06 100 ARG A O 1
ATOM 795 N N . ILE A 1 101 ? -11.485 -12.999 -0.637 1.00 71.94 101 ILE A N 1
ATOM 796 C CA . ILE A 1 101 ? -11.142 -11.882 -1.527 1.00 71.94 101 ILE A CA 1
ATOM 797 C C . ILE A 1 101 ? -10.357 -12.364 -2.765 1.00 71.94 101 ILE A C 1
ATOM 799 O O . ILE A 1 101 ? -10.353 -11.693 -3.797 1.00 71.94 101 ILE A O 1
ATOM 803 N N . GLY A 1 102 ? -9.750 -13.555 -2.702 1.00 70.50 102 GLY A N 1
ATOM 804 C CA . GLY A 1 102 ? -9.021 -14.153 -3.825 1.00 70.50 102 GLY A CA 1
ATOM 805 C C . GLY A 1 102 ? -7.677 -13.478 -4.104 1.00 70.50 102 GLY A C 1
ATOM 806 O O . GLY A 1 102 ? -7.222 -13.471 -5.246 1.00 70.50 102 GLY A O 1
ATOM 807 N N . LEU A 1 103 ? -7.055 -12.876 -3.084 1.00 76.62 103 LEU A N 1
ATOM 808 C CA . LEU A 1 103 ? -5.693 -12.349 -3.188 1.00 76.62 103 LEU A CA 1
ATOM 809 C C . LEU A 1 103 ? -4.673 -13.484 -3.091 1.00 76.62 103 LEU A C 1
ATOM 811 O O . LEU A 1 103 ? -4.889 -14.474 -2.393 1.00 76.62 103 LEU A O 1
ATOM 815 N N . SER A 1 104 ? -3.557 -13.327 -3.804 1.00 83.31 104 SER A N 1
ATOM 816 C CA . SER A 1 104 ? -2.410 -14.223 -3.661 1.00 83.31 104 SER A CA 1
ATOM 817 C C . SER A 1 104 ? -1.718 -13.997 -2.316 1.00 83.31 104 SER A C 1
ATOM 819 O O . SER A 1 104 ? -1.782 -12.895 -1.770 1.00 83.31 104 SER A O 1
ATOM 821 N N . LEU A 1 105 ? -1.009 -15.014 -1.821 1.00 81.31 105 LEU A N 1
ATOM 822 C CA . LEU A 1 105 ? -0.232 -14.920 -0.583 1.00 81.31 105 LEU A CA 1
ATOM 823 C C . LEU A 1 105 ? 0.733 -13.727 -0.600 1.00 81.31 105 LEU A C 1
ATOM 825 O O . LEU A 1 105 ? 0.768 -12.948 0.343 1.00 81.31 105 LEU A O 1
ATOM 829 N N . GLU A 1 106 ? 1.464 -13.554 -1.699 1.00 81.88 106 GLU A N 1
ATOM 830 C CA . GLU A 1 106 ? 2.420 -12.459 -1.876 1.00 81.88 106 GLU A CA 1
ATOM 831 C C . GLU A 1 106 ? 1.745 -11.085 -1.763 1.00 81.88 106 GLU A C 1
ATOM 833 O O . GLU A 1 106 ? 2.252 -10.190 -1.094 1.00 81.88 106 GLU A O 1
ATOM 838 N N . THR A 1 107 ? 0.553 -10.935 -2.349 1.00 81.69 107 THR A N 1
ATOM 839 C CA . THR A 1 107 ? -0.237 -9.700 -2.240 1.00 81.69 107 THR A CA 1
ATOM 840 C C . THR A 1 107 ? -0.705 -9.449 -0.809 1.00 81.69 107 THR A C 1
ATOM 842 O O . THR A 1 107 ? -0.697 -8.304 -0.371 1.00 81.69 107 THR A O 1
ATOM 845 N N . THR A 1 108 ? -1.105 -10.491 -0.076 1.00 83.56 108 THR A N 1
ATOM 846 C CA . THR A 1 108 ? -1.513 -10.373 1.333 1.00 83.56 108 THR A CA 1
ATOM 847 C C . THR A 1 108 ? -0.339 -9.957 2.218 1.00 83.56 108 THR A C 1
ATOM 849 O O . THR A 1 108 ? -0.496 -9.054 3.031 1.00 83.56 108 THR A O 1
ATOM 852 N N . LEU A 1 109 ? 0.850 -10.535 2.010 1.00 84.00 109 LEU A N 1
ATOM 853 C CA . LEU A 1 109 ? 2.070 -10.146 2.728 1.00 84.00 109 LEU A CA 1
ATOM 854 C C . LEU A 1 109 ? 2.451 -8.687 2.448 1.00 84.00 109 LEU A C 1
ATOM 856 O O . LEU A 1 109 ? 2.757 -7.935 3.366 1.00 84.00 109 LEU A O 1
ATOM 860 N N . GLN A 1 110 ? 2.384 -8.263 1.183 1.00 83.88 110 GLN A N 1
ATOM 861 C CA . GLN A 1 110 ? 2.607 -6.861 0.826 1.00 83.88 110 GLN A CA 1
ATOM 862 C C . GLN A 1 110 ? 1.570 -5.941 1.471 1.00 83.88 110 GLN A C 1
ATOM 864 O O . GLN A 1 110 ? 1.922 -4.854 1.914 1.00 83.88 110 GLN A O 1
ATOM 869 N N . LEU A 1 111 ? 0.305 -6.368 1.535 1.00 84.00 111 LEU A N 1
ATOM 870 C CA . LEU A 1 111 ? -0.746 -5.625 2.223 1.00 84.00 111 LEU A CA 1
ATOM 871 C C . LEU A 1 111 ? -0.431 -5.455 3.705 1.00 84.00 111 LEU A C 1
ATOM 873 O O . LEU A 1 111 ? -0.606 -4.360 4.220 1.00 84.00 111 LEU A O 1
ATOM 877 N N . PHE A 1 112 ? 0.056 -6.508 4.359 1.00 85.12 112 PHE A N 1
ATOM 878 C CA . PHE A 1 112 ? 0.407 -6.454 5.770 1.00 85.12 112 PHE A CA 1
ATOM 879 C C . PHE A 1 112 ? 1.446 -5.360 6.037 1.00 85.12 112 PHE A C 1
ATOM 881 O O . PHE A 1 112 ? 1.213 -4.472 6.847 1.00 85.12 112 PHE A O 1
ATOM 888 N N . CYS A 1 113 ? 2.527 -5.334 5.252 1.00 83.75 113 CYS A N 1
ATOM 889 C CA . CYS A 1 113 ? 3.565 -4.305 5.369 1.00 83.75 113 CYS A CA 1
ATOM 890 C C . CYS A 1 113 ? 3.081 -2.880 5.053 1.00 83.75 113 CYS A C 1
ATOM 892 O O . CYS A 1 113 ? 3.760 -1.920 5.394 1.00 83.75 113 CYS A O 1
ATOM 894 N N . VAL A 1 114 ? 1.972 -2.731 4.325 1.00 83.12 114 VAL A N 1
ATOM 895 C CA . VAL A 1 114 ? 1.374 -1.419 4.032 1.00 83.12 114 VAL A CA 1
ATOM 896 C C . VAL A 1 114 ? 0.460 -0.959 5.161 1.00 83.12 114 VAL A C 1
ATOM 898 O O . VAL A 1 114 ? 0.281 0.241 5.334 1.00 83.12 114 VAL A O 1
ATOM 901 N N . PHE A 1 115 ? -0.151 -1.900 5.875 1.00 83.75 115 PHE A N 1
ATOM 902 C CA . PHE A 1 115 ? -1.078 -1.618 6.963 1.00 83.75 115 PHE A CA 1
ATOM 903 C C . PHE A 1 115 ? -0.349 -1.338 8.279 1.00 83.75 115 PHE A C 1
ATOM 905 O O . PHE A 1 115 ? -0.801 -0.472 9.019 1.00 83.75 115 PHE A O 1
ATOM 912 N N . ASP A 1 116 ? 0.758 -2.039 8.526 1.00 85.44 116 ASP A N 1
ATOM 913 C CA . ASP A 1 116 ? 1.658 -1.859 9.669 1.00 85.44 116 ASP A CA 1
ATOM 914 C C . ASP A 1 116 ? 2.488 -0.565 9.498 1.00 85.44 116 ASP A C 1
ATOM 916 O O . ASP A 1 116 ? 3.616 -0.574 8.991 1.00 85.44 116 ASP A O 1
ATOM 920 N N . ASP A 1 117 ? 1.878 0.581 9.838 1.00 80.12 117 ASP A N 1
ATOM 921 C CA . ASP A 1 117 ? 2.481 1.917 9.701 1.00 80.12 117 ASP A CA 1
ATOM 922 C C . ASP A 1 117 ? 3.691 2.079 10.643 1.00 80.12 117 ASP A C 1
ATOM 924 O O . ASP A 1 117 ? 4.631 2.822 10.329 1.00 80.12 117 ASP A O 1
ATOM 928 N N . ASP A 1 118 ? 3.650 1.434 11.812 1.00 81.75 118 ASP A N 1
ATOM 929 C CA . ASP A 1 118 ? 4.656 1.554 12.866 1.00 81.75 118 ASP A CA 1
ATOM 930 C C . ASP A 1 118 ? 5.715 0.437 12.876 1.00 81.75 118 ASP A C 1
ATOM 932 O O . ASP A 1 118 ? 6.694 0.535 13.623 1.00 81.75 118 ASP A O 1
ATOM 936 N N . GLN A 1 119 ? 5.593 -0.539 11.970 1.00 82.56 119 GLN A N 1
ATOM 937 C CA . GLN A 1 119 ? 6.476 -1.702 11.831 1.00 82.56 119 GLN A CA 1
ATOM 938 C C . GLN A 1 119 ? 6.569 -2.532 13.113 1.00 82.56 119 GLN A C 1
ATOM 940 O O . GLN A 1 119 ? 7.618 -3.114 13.417 1.00 82.56 119 GLN A O 1
ATOM 945 N N . SER A 1 120 ? 5.486 -2.573 13.884 1.00 84.06 120 SER A N 1
ATOM 946 C CA . SER A 1 120 ? 5.392 -3.383 15.096 1.00 84.06 120 SER A CA 1
ATOM 947 C C . SER A 1 120 ? 5.366 -4.883 14.792 1.00 84.06 120 SER A C 1
ATOM 949 O O . SER A 1 120 ? 5.678 -5.692 15.671 1.00 84.06 120 SER A O 1
ATOM 951 N N . GLY A 1 121 ? 5.062 -5.271 13.547 1.00 83.94 121 GLY A N 1
ATOM 952 C CA . GLY A 1 121 ? 4.862 -6.662 13.149 1.00 83.94 121 GLY A CA 1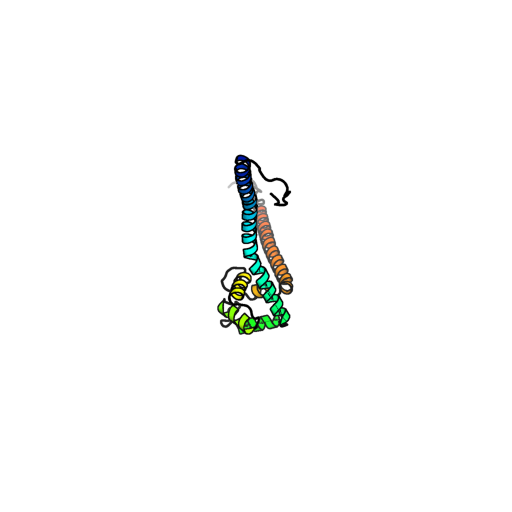
ATOM 953 C C . GLY A 1 121 ? 3.469 -7.189 13.490 1.00 83.94 121 GLY A C 1
ATOM 954 O O . GLY A 1 121 ? 3.227 -8.390 13.350 1.00 83.94 121 GLY A O 1
ATOM 955 N N . GLN A 1 122 ? 2.568 -6.305 13.914 1.00 89.31 122 GLN A N 1
ATOM 956 C CA . GLN A 1 122 ? 1.146 -6.538 14.118 1.00 89.31 122 GLN A CA 1
ATOM 957 C C . GLN A 1 122 ? 0.367 -5.379 13.478 1.00 89.31 122 GLN A C 1
ATOM 959 O O . GLN A 1 122 ? 0.930 -4.325 13.212 1.00 89.31 122 GLN A O 1
ATOM 964 N N . ILE A 1 123 ? -0.920 -5.572 13.192 1.00 89.25 123 ILE A N 1
ATOM 965 C CA . ILE A 1 123 ? -1.779 -4.512 12.652 1.00 89.25 123 ILE A CA 1
ATOM 966 C C . ILE A 1 123 ? -2.828 -4.147 13.686 1.00 89.25 123 ILE A C 1
ATOM 968 O O . ILE A 1 123 ? -3.736 -4.934 13.967 1.00 89.25 123 ILE A O 1
ATOM 972 N N . ASP A 1 124 ? -2.767 -2.916 14.177 1.00 88.44 124 ASP A N 1
ATOM 973 C CA . ASP A 1 124 ? -3.788 -2.390 15.073 1.00 88.44 124 ASP A CA 1
ATOM 974 C C . ASP A 1 124 ? -5.124 -2.220 14.336 1.00 88.44 124 ASP A C 1
ATOM 976 O O . ASP A 1 124 ? -5.186 -1.773 13.182 1.00 88.44 124 ASP A O 1
ATOM 980 N N . TYR A 1 125 ? -6.242 -2.401 15.047 1.00 84.00 125 TYR A N 1
ATOM 981 C CA . TYR A 1 125 ? -7.569 -2.071 14.504 1.00 84.00 125 TYR A CA 1
ATOM 982 C C . TYR A 1 125 ? -7.635 -0.635 13.944 1.00 84.00 125 TYR A C 1
ATOM 984 O O . TYR A 1 125 ? -8.289 -0.357 12.934 1.00 84.00 125 TYR A O 1
ATOM 992 N N . THR A 1 126 ? -6.944 0.304 14.595 1.00 82.50 126 THR A N 1
ATOM 993 C CA . THR A 1 126 ? -6.900 1.708 14.168 1.00 82.50 126 THR A CA 1
ATOM 994 C C . THR A 1 126 ? -6.173 1.891 12.837 1.00 82.50 126 THR A C 1
ATOM 996 O O . THR A 1 126 ? -6.614 2.695 12.012 1.00 82.50 126 THR A O 1
ATOM 999 N N . GLU A 1 127 ? -5.078 1.162 12.627 1.00 86.25 127 GLU A N 1
ATOM 1000 C CA . GLU A 1 127 ? -4.294 1.189 11.391 1.00 86.25 127 GLU A CA 1
ATOM 1001 C C . GLU A 1 127 ? -5.078 0.554 10.248 1.00 86.25 127 GLU A C 1
ATOM 1003 O O . GLU A 1 127 ? -5.252 1.169 9.192 1.00 86.25 127 GLU A O 1
ATOM 1008 N N . PHE A 1 128 ? -5.690 -0.605 10.506 1.00 84.50 128 PHE A N 1
ATOM 1009 C CA . PHE A 1 128 ? -6.559 -1.271 9.543 1.00 84.50 128 PHE A CA 1
ATOM 1010 C C . PHE A 1 128 ? -7.698 -0.360 9.072 1.00 84.50 128 PHE A C 1
ATOM 1012 O O . PHE A 1 128 ? -7.928 -0.189 7.871 1.00 84.50 128 PHE A O 1
ATOM 1019 N N . MET A 1 129 ? -8.397 0.284 10.010 1.00 81.94 129 MET A N 1
ATOM 1020 C CA . MET A 1 129 ? -9.498 1.191 9.688 1.00 81.94 129 MET A CA 1
ATOM 1021 C C . MET A 1 129 ? -9.034 2.431 8.924 1.00 81.94 129 MET A C 1
ATOM 1023 O O . MET A 1 129 ? -9.733 2.867 8.008 1.00 81.94 129 MET A O 1
ATOM 1027 N N . ARG A 1 130 ? -7.857 2.982 9.250 1.00 82.81 130 ARG A N 1
ATOM 1028 C CA . ARG A 1 130 ? -7.296 4.140 8.539 1.00 82.81 130 ARG A CA 1
ATOM 1029 C C . ARG A 1 130 ? -7.022 3.813 7.072 1.00 82.81 130 ARG A C 1
ATOM 1031 O O . ARG A 1 130 ? -7.298 4.636 6.200 1.00 82.81 130 ARG A O 1
ATOM 1038 N N . HIS A 1 131 ? -6.516 2.615 6.808 1.00 82.25 131 HIS A N 1
ATOM 1039 C CA . HIS A 1 131 ? -6.153 2.161 5.469 1.00 82.25 131 HIS A CA 1
ATOM 1040 C C . HIS A 1 131 ? -7.365 1.716 4.633 1.00 82.25 131 HIS A C 1
ATOM 1042 O O . HIS A 1 131 ? -7.447 2.019 3.438 1.00 82.25 131 HIS A O 1
ATOM 1048 N N . VAL A 1 132 ? -8.364 1.071 5.243 1.00 80.56 132 VAL A N 1
ATOM 1049 C CA . VAL A 1 132 ? -9.569 0.598 4.531 1.00 80.56 132 VAL A CA 1
ATOM 1050 C C . VAL A 1 132 ? -10.636 1.688 4.379 1.00 80.56 132 VAL A C 1
ATOM 1052 O O . VAL A 1 132 ? -11.205 1.848 3.290 1.00 80.56 132 VAL A O 1
ATOM 1055 N N . PHE A 1 133 ? -10.883 2.466 5.437 1.00 78.75 133 PHE A N 1
ATOM 1056 C CA . PHE A 1 133 ? -11.921 3.500 5.512 1.00 78.75 133 PHE A CA 1
ATOM 1057 C C . PHE A 1 133 ? -11.349 4.869 5.927 1.00 78.75 133 PHE A C 1
ATOM 1059 O O . PHE A 1 133 ? -11.757 5.441 6.939 1.00 78.75 133 PHE A O 1
ATOM 1066 N N . PRO A 1 134 ? -10.459 5.473 5.114 1.00 73.69 134 PRO A N 1
ATOM 1067 C CA . PRO A 1 134 ? -9.815 6.743 5.459 1.00 73.69 134 PRO A CA 1
ATOM 1068 C C . PRO A 1 134 ? -10.795 7.913 5.658 1.00 73.69 134 PRO A C 1
ATOM 1070 O O . PRO A 1 134 ? -10.450 8.896 6.306 1.00 73.69 134 PRO A O 1
ATOM 1073 N N . GLN A 1 135 ? -12.012 7.839 5.103 1.00 66.25 135 GLN A N 1
ATOM 1074 C CA . GLN A 1 135 ? -13.028 8.885 5.275 1.00 66.25 135 GLN A CA 1
ATOM 1075 C C . GLN A 1 135 ? -13.618 8.904 6.691 1.00 66.25 135 GLN A C 1
ATOM 1077 O O . GLN A 1 135 ? -13.826 9.987 7.230 1.00 66.25 135 GLN A O 1
ATOM 1082 N N . ASP A 1 136 ? -13.808 7.737 7.310 1.00 65.19 136 ASP A N 1
ATOM 1083 C CA . ASP A 1 136 ? -14.384 7.630 8.656 1.00 65.19 136 ASP A CA 1
ATOM 1084 C C . ASP A 1 136 ? -13.349 7.965 9.744 1.00 65.19 136 ASP A C 1
ATOM 1086 O O . ASP A 1 136 ? -13.691 8.437 10.830 1.00 65.19 136 ASP A O 1
ATOM 1090 N N . THR A 1 137 ? -12.057 7.765 9.461 1.00 62.28 137 THR A N 1
ATOM 1091 C CA . THR A 1 137 ? -10.972 8.014 10.422 1.00 62.28 137 THR A CA 1
ATOM 1092 C C . THR A 1 137 ? -10.373 9.419 10.336 1.00 62.28 137 THR A C 1
ATOM 1094 O O . THR A 1 137 ? -9.802 9.890 11.322 1.00 62.28 137 THR A O 1
ATOM 1097 N N . ALA A 1 138 ? -10.516 10.126 9.208 1.00 63.84 138 ALA A N 1
ATOM 1098 C CA . ALA A 1 138 ? -9.928 11.455 9.011 1.00 63.84 138 ALA A CA 1
ATOM 1099 C C . ALA A 1 138 ? -10.428 12.494 10.031 1.00 63.84 138 ALA A C 1
ATOM 1101 O O . ALA A 1 138 ? -9.637 13.285 10.554 1.00 63.84 138 ALA A O 1
ATOM 1102 N N . GLU A 1 139 ? -11.722 12.475 10.363 1.00 63.38 139 GLU A N 1
ATOM 1103 C CA . GLU A 1 139 ? -12.295 13.374 11.372 1.00 63.38 139 GLU A CA 1
ATOM 1104 C C . GLU A 1 139 ? -11.768 13.056 12.781 1.00 63.38 139 GLU A C 1
ATOM 1106 O O . GLU A 1 139 ? -11.403 13.959 13.543 1.00 63.38 139 GLU A O 1
ATOM 1111 N N . ALA A 1 140 ? -11.649 11.766 13.111 1.00 64.19 140 ALA A N 1
ATOM 1112 C CA . ALA A 1 140 ? -11.139 11.301 14.398 1.00 64.19 140 ALA A CA 1
ATOM 1113 C C . ALA A 1 140 ? -9.646 11.631 14.587 1.00 64.19 140 ALA A C 1
ATOM 1115 O O . ALA A 1 140 ? -9.233 12.080 15.665 1.00 64.19 140 ALA A O 1
ATOM 1116 N N . ASP A 1 141 ? -8.838 11.470 13.538 1.00 67.44 141 ASP A N 1
ATOM 1117 C CA . ASP A 1 141 ? -7.408 11.782 13.547 1.00 67.44 141 ASP A CA 1
ATOM 1118 C C . ASP A 1 141 ? -7.160 13.296 13.636 1.00 67.44 141 ASP A C 1
ATOM 1120 O O . ASP A 1 141 ? -6.301 13.742 14.408 1.00 67.44 141 ASP A O 1
ATOM 1124 N N . MET A 1 142 ? -7.953 14.109 12.928 1.00 70.81 142 MET A N 1
ATOM 1125 C CA . MET A 1 142 ? -7.896 15.570 13.033 1.00 70.81 142 MET A CA 1
ATOM 1126 C C . MET A 1 142 ? -8.228 16.032 14.458 1.00 70.81 142 MET A C 1
ATOM 1128 O O . MET A 1 142 ? -7.472 16.803 15.060 1.00 70.81 142 MET A O 1
ATOM 1132 N N . ALA A 1 143 ? -9.295 15.492 15.053 1.00 71.88 143 ALA A N 1
ATOM 1133 C CA . ALA A 1 143 ? -9.672 15.792 16.430 1.00 71.88 143 ALA A CA 1
ATOM 1134 C C . ALA A 1 143 ? -8.568 15.407 17.433 1.00 71.88 143 ALA A C 1
ATOM 1136 O O . ALA A 1 143 ? -8.254 16.186 18.340 1.00 71.88 143 ALA A O 1
ATOM 1137 N N . ARG A 1 144 ? -7.922 14.242 17.264 1.00 74.62 144 ARG A N 1
ATOM 1138 C CA . ARG A 1 144 ? -6.789 13.806 18.104 1.00 74.62 144 ARG A CA 1
ATOM 1139 C C . ARG A 1 144 ? -5.580 14.735 17.974 1.00 74.62 144 ARG A C 1
ATOM 1141 O O . ARG A 1 144 ? -5.009 15.124 19.000 1.00 74.62 144 ARG A O 1
ATOM 1148 N N . ARG A 1 145 ? -5.204 15.127 16.751 1.00 77.25 145 ARG A N 1
ATOM 1149 C CA . ARG A 1 145 ? -4.072 16.036 16.485 1.00 77.25 145 ARG A CA 1
ATOM 1150 C C . ARG A 1 145 ? -4.289 17.406 17.122 1.00 77.25 145 ARG A C 1
ATOM 1152 O O . ARG A 1 145 ? -3.419 17.874 17.858 1.00 77.25 145 ARG A O 1
ATOM 1159 N N . VAL A 1 146 ? -5.474 17.992 16.946 1.00 82.00 146 VAL A N 1
ATOM 1160 C CA . VAL A 1 146 ? -5.849 19.271 17.576 1.00 82.00 146 VAL A CA 1
ATOM 1161 C C . VAL A 1 146 ? -5.773 19.175 19.103 1.00 82.00 146 VAL A C 1
ATOM 1163 O O . VAL A 1 146 ? -5.220 20.059 19.760 1.00 82.00 146 VAL A O 1
ATOM 1166 N N . ARG A 1 147 ? -6.248 18.070 19.695 1.00 78.56 147 ARG A N 1
ATOM 1167 C CA . ARG A 1 147 ? -6.188 17.849 21.151 1.00 78.56 147 ARG A CA 1
ATOM 1168 C C . ARG A 1 147 ? -4.752 17.761 21.673 1.00 78.56 147 ARG A C 1
ATOM 1170 O O . ARG A 1 147 ? -4.468 18.291 22.749 1.00 78.56 147 ARG A O 1
ATOM 1177 N N . LYS A 1 148 ? -3.853 17.103 20.932 1.00 81.38 148 LYS A N 1
ATOM 1178 C CA . LYS A 1 148 ? -2.432 16.963 21.292 1.00 81.38 148 LYS A CA 1
ATOM 1179 C C . LYS A 1 148 ? -1.716 18.317 21.234 1.00 81.38 148 LYS A C 1
ATOM 1181 O O . LYS A 1 148 ? -1.055 18.673 22.206 1.00 81.38 148 LYS A O 1
ATOM 1186 N N . ILE A 1 149 ? -1.952 19.094 20.172 1.00 85.19 149 ILE A N 1
ATOM 1187 C CA . ILE A 1 149 ? -1.429 20.463 20.002 1.00 85.19 149 ILE A CA 1
ATOM 1188 C C . ILE A 1 149 ? -1.926 21.386 21.123 1.00 85.19 149 ILE A C 1
ATOM 1190 O O . ILE A 1 149 ? -1.146 22.135 21.713 1.00 85.19 149 ILE A O 1
ATOM 1194 N N . ARG A 1 150 ? -3.213 21.298 21.488 1.00 85.06 150 ARG A N 1
ATOM 1195 C CA . ARG A 1 150 ? -3.769 22.102 22.585 1.00 85.06 150 ARG A CA 1
ATOM 1196 C C . ARG A 1 150 ? -3.127 21.755 23.928 1.00 85.06 150 ARG A C 1
ATOM 1198 O O . ARG A 1 150 ? -2.774 22.654 24.682 1.00 85.06 150 ARG A O 1
ATOM 1205 N N . LYS A 1 151 ? -2.926 20.464 24.221 1.00 85.25 151 LYS A N 1
ATOM 1206 C CA . LYS A 1 151 ? -2.250 20.019 25.454 1.00 85.25 151 LYS A CA 1
ATOM 1207 C C . LYS A 1 151 ? -0.789 20.468 25.516 1.00 85.25 151 LYS A C 1
ATOM 1209 O O . LYS A 1 151 ? -0.334 20.839 26.593 1.00 85.25 151 LYS A O 1
ATOM 1214 N N . SER A 1 152 ? -0.050 20.436 24.405 1.00 79.38 152 SER A N 1
ATOM 1215 C CA . SER A 1 152 ? 1.334 20.925 24.385 1.00 79.38 152 SER A CA 1
ATOM 1216 C C . SER A 1 152 ? 1.406 22.442 24.546 1.00 79.38 152 SER A C 1
ATOM 1218 O O . SER A 1 152 ? 2.244 22.918 25.303 1.00 79.38 152 SER A O 1
ATOM 1220 N N . SER A 1 153 ? 0.498 23.194 23.914 1.00 85.94 153 SER A N 1
ATOM 1221 C CA . SER A 1 153 ? 0.423 24.651 24.077 1.00 85.94 153 SER A CA 1
ATOM 1222 C C . SER A 1 153 ? 0.080 25.045 25.517 1.00 85.94 153 SER A C 1
ATOM 1224 O O . SER A 1 153 ? 0.733 25.930 26.057 1.00 85.94 153 SER A O 1
ATOM 1226 N N . GLN A 1 154 ? -0.853 24.335 26.163 1.00 87.88 154 GLN A N 1
ATOM 1227 C CA . GLN A 1 154 ? -1.225 24.573 27.561 1.00 87.88 154 GLN A CA 1
ATOM 1228 C C . GLN A 1 154 ? -0.044 24.361 28.522 1.00 87.88 154 GLN A C 1
ATOM 1230 O O . GLN A 1 154 ? 0.212 25.181 29.393 1.00 87.88 154 GLN A O 1
ATOM 1235 N N . LYS A 1 155 ? 0.745 23.296 28.327 1.00 86.56 155 LYS A N 1
ATOM 1236 C CA . LYS A 1 155 ? 1.943 23.054 29.150 1.00 86.56 155 LYS A CA 1
ATOM 1237 C C . LYS A 1 155 ? 2.961 24.193 29.050 1.00 86.56 155 LYS A C 1
ATOM 1239 O O . LYS A 1 155 ? 3.602 24.521 30.043 1.00 86.56 155 LYS A O 1
ATOM 1244 N N . VAL A 1 156 ? 3.115 24.786 27.864 1.00 86.62 156 VAL A N 1
ATOM 1245 C CA . VAL A 1 156 ? 4.029 25.917 27.643 1.00 86.62 156 VAL A CA 1
ATOM 1246 C C . VAL A 1 156 ? 3.504 27.183 28.318 1.00 86.62 156 VAL A C 1
ATOM 1248 O O . VAL A 1 156 ? 4.278 27.876 28.973 1.00 86.62 156 VAL A O 1
ATOM 1251 N N . THR A 1 157 ? 2.202 27.473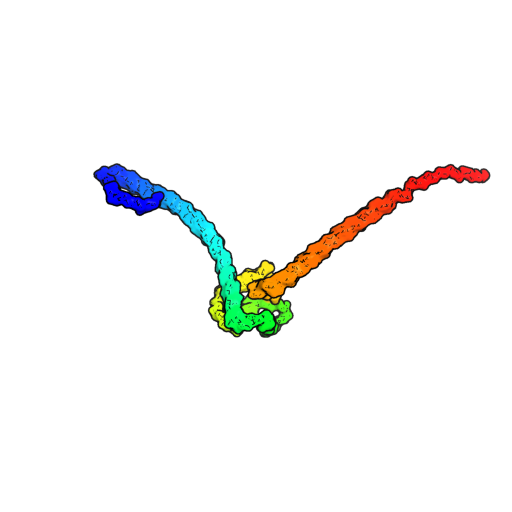 28.212 1.00 86.38 157 THR A N 1
ATOM 1252 C CA . THR A 1 157 ? 1.603 28.640 28.882 1.00 86.38 157 THR A CA 1
ATOM 1253 C C . THR A 1 157 ? 1.673 28.523 30.400 1.00 86.38 157 THR A C 1
ATOM 1255 O O . THR A 1 157 ? 2.030 29.491 31.067 1.00 86.38 157 THR A O 1
ATOM 1258 N N . ASP A 1 158 ? 1.415 27.332 30.942 1.00 90.25 158 ASP A N 1
ATOM 1259 C CA . ASP A 1 158 ? 1.457 27.081 32.384 1.00 90.25 158 ASP A CA 1
ATOM 1260 C C . ASP A 1 158 ? 2.898 27.205 32.923 1.00 90.25 158 ASP A C 1
ATOM 1262 O O . ASP A 1 158 ? 3.125 27.792 33.982 1.00 90.25 158 ASP A O 1
ATOM 1266 N N . ALA A 1 159 ? 3.897 26.726 32.168 1.00 87.38 159 ALA A N 1
ATOM 1267 C CA . ALA A 1 159 ? 5.311 26.871 32.520 1.00 87.38 159 ALA A CA 1
ATOM 1268 C C . ALA A 1 159 ? 5.795 28.333 32.469 1.00 87.38 159 ALA A C 1
ATOM 1270 O O . ALA A 1 159 ? 6.557 28.759 33.338 1.00 87.38 159 ALA A O 1
ATOM 1271 N N . LEU A 1 160 ? 5.346 29.118 31.482 1.00 85.94 160 LEU A N 1
ATOM 1272 C CA . LEU A 1 160 ? 5.668 30.547 31.387 1.00 85.94 160 LEU A CA 1
ATOM 1273 C C . LEU A 1 160 ? 5.060 31.347 32.549 1.00 85.94 160 LEU A C 1
ATOM 1275 O O . LEU A 1 160 ? 5.764 32.151 33.159 1.00 85.94 160 LEU A O 1
ATOM 1279 N N . ALA A 1 161 ? 3.802 31.074 32.908 1.00 87.62 161 ALA A N 1
ATOM 1280 C CA . ALA A 1 161 ? 3.142 31.706 34.051 1.00 87.62 161 ALA A CA 1
ATOM 1281 C C . ALA A 1 161 ? 3.844 31.378 35.383 1.00 87.62 161 ALA A C 1
ATOM 1283 O O . ALA A 1 161 ? 4.004 32.248 36.241 1.00 87.62 161 ALA A O 1
ATOM 1284 N N . ALA A 1 162 ? 4.325 30.139 35.546 1.00 87.56 162 ALA A N 1
ATOM 1285 C CA . ALA A 1 162 ? 5.097 29.739 36.721 1.00 87.56 162 ALA A CA 1
ATOM 1286 C C . ALA A 1 162 ? 6.427 30.512 36.842 1.00 87.56 162 ALA A C 1
ATOM 1288 O O . ALA A 1 162 ? 6.771 30.970 37.933 1.00 87.56 162 ALA A O 1
ATOM 1289 N N . LEU A 1 163 ? 7.147 30.715 35.731 1.00 85.12 163 LEU A N 1
ATOM 1290 C CA . LEU A 1 163 ? 8.396 31.491 35.705 1.00 85.12 163 LEU A CA 1
ATOM 1291 C C . LEU A 1 163 ? 8.179 32.982 36.004 1.00 85.12 163 LEU A C 1
ATOM 1293 O O . LEU A 1 163 ? 9.013 33.608 36.662 1.00 85.12 163 LEU A O 1
ATOM 1297 N N . G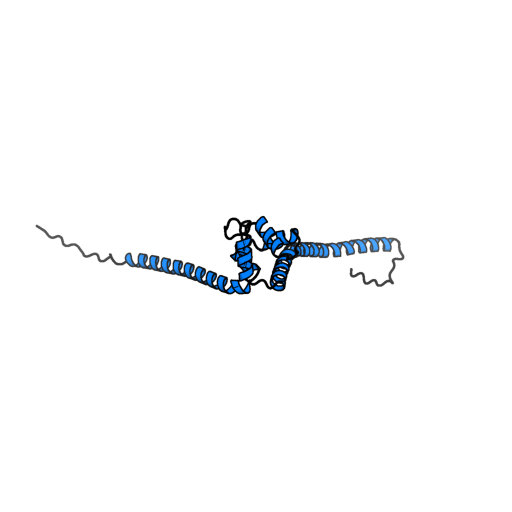LU A 1 164 ? 7.073 33.559 35.533 1.00 85.19 164 GLU A N 1
ATOM 1298 C CA . GLU A 1 164 ? 6.720 34.957 35.796 1.00 85.19 164 GLU A CA 1
ATOM 1299 C C . GLU A 1 164 ? 6.387 35.189 37.278 1.00 85.19 164 GLU A C 1
ATOM 1301 O O . GLU A 1 164 ? 6.905 36.129 37.888 1.00 85.19 164 GLU A O 1
ATOM 1306 N N . ASN A 1 165 ? 5.641 34.268 37.899 1.00 83.69 165 ASN A N 1
ATOM 1307 C CA . ASN A 1 165 ? 5.349 34.308 39.333 1.00 83.69 165 ASN A CA 1
ATOM 1308 C C . ASN A 1 165 ? 6.629 34.206 40.187 1.00 83.69 165 ASN A C 1
ATOM 1310 O O . ASN A 1 165 ? 6.802 34.949 41.152 1.00 83.69 165 ASN A O 1
ATOM 1314 N N . SER A 1 166 ? 7.590 33.359 39.795 1.00 76.50 166 SER A N 1
ATOM 1315 C CA . SER A 1 166 ? 8.895 33.271 40.470 1.00 76.50 166 SER A CA 1
ATOM 1316 C C . SER A 1 166 ? 9.754 34.536 40.319 1.00 76.50 166 SER A C 1
ATOM 1318 O O . SER A 1 166 ? 10.561 34.832 41.199 1.00 76.50 166 SER A O 1
ATOM 1320 N N . ARG A 1 167 ? 9.579 35.317 39.244 1.00 70.50 167 ARG A N 1
ATOM 1321 C CA . ARG A 1 167 ? 10.277 36.601 39.038 1.00 70.50 167 ARG A CA 1
ATOM 1322 C C . ARG A 1 167 ? 9.671 37.761 39.835 1.00 70.50 167 ARG A C 1
ATOM 1324 O O . ARG A 1 167 ? 10.402 38.689 40.177 1.00 70.50 167 ARG A O 1
ATOM 1331 N N . GLY A 1 168 ? 8.375 37.714 40.150 1.00 61.59 168 GLY A N 1
ATOM 1332 C CA . GLY A 1 168 ? 7.681 38.743 40.936 1.00 61.59 168 GLY A CA 1
ATOM 1333 C C . GLY A 1 168 ? 8.025 38.742 42.433 1.00 61.59 168 GLY A C 1
ATOM 1334 O O . GLY A 1 168 ? 8.065 39.801 43.056 1.00 61.59 168 GLY A O 1
ATOM 1335 N N . VAL A 1 169 ? 8.347 37.578 43.006 1.00 59.72 169 VAL A N 1
ATOM 1336 C CA . VAL A 1 169 ? 8.594 37.412 44.456 1.00 59.72 169 VAL A CA 1
ATOM 1337 C C . VAL A 1 169 ? 9.964 37.955 44.908 1.00 59.72 169 VAL A C 1
ATOM 1339 O O . VAL A 1 169 ? 10.161 38.254 46.082 1.00 59.72 169 VAL A O 1
ATOM 1342 N N . GLY A 1 170 ? 10.912 38.177 43.992 1.00 55.91 170 GLY A N 1
ATOM 1343 C CA . GLY A 1 170 ? 12.262 38.662 44.323 1.00 55.91 170 GLY A CA 1
ATOM 1344 C C . GLY A 1 170 ? 12.405 40.173 44.554 1.00 55.91 170 GLY A C 1
ATOM 1345 O O . GLY A 1 170 ? 13.519 40.635 44.785 1.00 55.91 170 GLY A O 1
ATOM 1346 N N . ARG A 1 171 ? 11.327 40.968 44.454 1.00 55.91 171 ARG A N 1
ATOM 1347 C CA . ARG A 1 171 ? 11.421 42.441 44.381 1.00 55.91 171 ARG A CA 1
ATOM 1348 C C . ARG A 1 171 ? 10.788 43.211 45.548 1.00 55.91 171 ARG A C 1
ATOM 1350 O O . ARG A 1 171 ? 10.853 44.436 45.536 1.00 55.91 171 ARG A O 1
ATOM 1357 N N . SER A 1 172 ? 10.212 42.540 46.553 1.00 53.34 172 SER A N 1
ATOM 1358 C CA . SER A 1 172 ? 9.458 43.207 47.634 1.00 53.34 172 SER A CA 1
ATOM 1359 C C . SER A 1 172 ? 10.159 43.334 48.998 1.00 53.34 172 SER A C 1
ATOM 1361 O O . SER A 1 172 ? 9.606 43.998 49.866 1.00 53.34 172 SER A O 1
ATOM 1363 N N . ASN A 1 173 ? 11.365 42.790 49.217 1.00 53.12 173 ASN A N 1
ATOM 1364 C CA . ASN A 1 173 ? 12.042 42.843 50.533 1.00 53.12 173 ASN A CA 1
ATOM 1365 C C . ASN A 1 173 ? 13.288 43.746 50.550 1.00 53.12 173 ASN A C 1
ATOM 1367 O O . ASN A 1 173 ? 14.382 43.316 50.905 1.00 53.12 173 ASN A O 1
ATOM 1371 N N . GLY A 1 174 ? 13.122 45.010 50.160 1.00 57.66 174 GLY A N 1
ATOM 1372 C CA . GLY A 1 174 ? 14.198 46.007 50.136 1.00 57.66 174 GLY A CA 1
ATOM 1373 C C . GLY A 1 174 ? 13.781 47.369 50.689 1.00 57.66 174 GLY A C 1
ATOM 1374 O O . GLY A 1 174 ? 14.057 48.378 50.054 1.00 57.66 174 GLY A O 1
ATOM 1375 N N . ALA A 1 175 ? 13.096 47.413 51.835 1.00 53.94 175 ALA A N 1
ATOM 1376 C CA . ALA A 1 175 ? 12.893 48.645 52.600 1.00 53.94 175 ALA A CA 1
ATOM 1377 C C . ALA A 1 175 ? 13.638 48.519 53.939 1.00 53.94 175 ALA A C 1
ATOM 1379 O O . ALA A 1 175 ? 13.120 47.994 54.920 1.00 53.94 175 ALA A O 1
ATOM 1380 N N . LEU A 1 176 ? 14.905 48.934 53.924 1.00 55.28 176 LEU A N 1
ATOM 1381 C CA . LEU A 1 176 ? 15.804 48.991 55.073 1.00 55.28 176 LEU A CA 1
ATOM 1382 C C . LEU A 1 176 ? 15.427 50.215 55.930 1.00 55.28 176 LEU A C 1
ATOM 1384 O O . LEU A 1 176 ? 15.588 51.347 55.477 1.00 55.28 176 LEU A O 1
ATOM 1388 N N . SER A 1 177 ? 14.904 49.991 57.138 1.00 57.78 177 SER A N 1
ATOM 1389 C CA . SER A 1 177 ? 14.666 51.042 58.143 1.00 57.78 177 SER A CA 1
ATOM 1390 C C . SER A 1 177 ? 15.918 51.201 59.026 1.00 57.78 177 SER A C 1
ATOM 1392 O O . SER A 1 177 ? 16.535 50.182 59.348 1.00 57.78 177 SER A O 1
ATOM 1394 N N . PRO A 1 178 ? 16.343 52.427 59.394 1.00 59.06 178 PRO A N 1
ATOM 1395 C CA . PRO A 1 178 ? 17.612 52.657 60.076 1.00 59.06 178 PRO A CA 1
ATOM 1396 C C . PRO A 1 178 ? 17.514 52.447 61.593 1.00 59.06 178 PRO A C 1
ATOM 1398 O O . PRO A 1 178 ? 16.456 52.585 62.203 1.00 59.06 178 PRO A O 1
ATOM 1401 N N . ALA A 1 179 ? 18.667 52.109 62.164 1.00 60.31 179 ALA A N 1
ATOM 1402 C CA . ALA A 1 179 ? 18.905 51.772 63.558 1.00 60.31 179 ALA A CA 1
ATOM 1403 C C . ALA A 1 179 ? 18.573 52.902 64.548 1.00 60.31 179 ALA A C 1
ATOM 1405 O O . ALA A 1 179 ? 18.875 54.070 64.303 1.00 60.31 179 ALA A O 1
ATOM 1406 N N . SER A 1 180 ? 18.051 52.512 65.710 1.00 53.09 180 SER A N 1
ATOM 1407 C CA . SER A 1 180 ? 18.006 53.330 66.922 1.00 53.09 180 SER A CA 1
ATOM 1408 C C . SER A 1 180 ? 18.059 52.414 68.150 1.00 53.09 180 SER A C 1
ATOM 1410 O O . SER A 1 180 ? 17.018 52.044 68.686 1.00 53.09 180 SER A O 1
ATOM 1412 N N . ASP A 1 181 ? 19.271 52.046 68.568 1.00 54.72 181 ASP A N 1
ATOM 1413 C CA . ASP A 1 181 ? 19.543 51.494 69.899 1.00 54.72 181 ASP A CA 1
ATOM 1414 C C . ASP A 1 181 ? 20.130 52.622 70.764 1.00 54.72 181 ASP A C 1
ATOM 1416 O O . ASP A 1 181 ? 21.283 53.017 70.590 1.00 54.72 181 ASP A O 1
ATOM 1420 N N . GLY A 1 182 ? 19.298 53.176 71.650 1.00 58.53 182 GLY A N 1
ATOM 1421 C CA . GLY A 1 182 ? 19.710 53.863 72.879 1.00 58.53 182 GLY A CA 1
ATOM 1422 C C . GLY A 1 182 ? 19.315 52.948 74.041 1.00 58.53 182 GLY A C 1
ATOM 1423 O O . GLY A 1 182 ? 18.200 52.435 74.053 1.00 58.53 182 GLY A O 1
ATOM 1424 N N . ASP A 1 183 ? 20.265 52.483 74.841 1.00 54.53 183 ASP A N 1
ATOM 1425 C CA . ASP A 1 183 ? 20.900 53.159 75.985 1.00 54.53 183 ASP A CA 1
ATOM 1426 C C . ASP A 1 183 ? 20.203 52.763 77.298 1.00 54.53 183 ASP A C 1
ATOM 1428 O O . ASP A 1 183 ? 18.975 52.725 77.396 1.00 54.53 183 ASP A O 1
ATOM 1432 N N . SER A 1 184 ? 21.019 52.380 78.278 1.00 57.28 184 SER A N 1
ATOM 1433 C CA . SER A 1 184 ? 20.668 52.010 79.653 1.00 57.28 184 SER A CA 1
ATOM 1434 C C . SER A 1 184 ? 21.588 52.764 80.593 1.00 57.28 184 SER A C 1
ATOM 1436 O O . SER A 1 184 ? 22.802 52.782 80.297 1.00 57.28 184 SER A O 1
#

Sequence (184 aa):
MTTVGYGDFVPRTAGGYIIVSILTLVSALFVAMPVGIIGHEFTLCWQGRDQVLCITRARRALLKWGYTAQDVRALFEYVDADRDACLDMAEFLELFRQMRIGLSLETTLQLFCVFDDDQSGQIDYTEFMRHVFPQDTAEADMARRVRKIRKSSQKVTDALAALENSRGVGRSNGALSPASDGDS